Protein AF-A0A8J3MTM8-F1 (afdb_monomer_lite)

Foldseek 3Di:
DAPFDCPWPVLVVLQVLVVVCVVPVVSCVQHDVVLQWGFDPDPDPGGQKIFGSDRHQELLGVCLAVPVHAQSLLCCVPVPCCVPPVVPNQQKKKKWFFQAAPVRHGQDRGRTYMIGIAGFFVQQSVQCQVCVVVAAAPPDWDWDFGQGPVGTFIWTKHWDQAQCCSNVDRVSNSCCVVDVVPPDRSNQKMWMWGAHPNHTTMITIWGQNGVSRVSRHDRHNCVRHDHD

Secondary structure (DSSP, 8-state):
-----TT-HHHHHHHHHHHHHHH-GGGGTTEETTTTEEEE-SSSSS--EEEESS---STTSGGGTSSSS--HHHHIIIIIIHHHHGGGGGGEEEEE--SB-TTS-B--S-SS-EEEEEEEPHHHHHHHHHTTTTPPBTT--EEEEEEETTEEEEEEEEEESSTTHHHH--HHHHHIIIIITTTS-GGG-EEEEEE-TTSSEEEEEE-SS-TTTTT---S-GGGGEE--

InterPro domains:
  IPR003763 CDP-diacylglycerol pyrophosphatase [PF02611] (8-215)
  IPR036265 HIT-like superfamily [G3DSA:3.30.428.30] (3-228)
  IPR036265 HIT-like superfamily [SSF54197] (8-212)

Sequence (228 aa):
MACCVTTDPLWKNIEKRVHDCESDPNHCKWIDPKQGYALSPYDAVTPDLLVATTCVSGIECPAAWDGTTPNYWNFAWTKLALPFLSKEKEKIGMAINAKQSGSGARTRDFDQLHIHVQCIDSTIKGALESKESSIDKWPNHKVMELNSHIGAKYYRVFKFENDSDLAITNLFKCVYYMIGQHQTNMDYQTLIVIKRNKGGFYVLNSDTVSQELNKNGISDGERLLVKC

pLDDT: mean 92.26, std 8.58, range [49.22, 98.62]

Structure (mmCIF, N/CA/C/O backbone):
data_AF-A0A8J3MTM8-F1
#
_entry.id   AF-A0A8J3MTM8-F1
#
loop_
_atom_site.group_PDB
_atom_site.id
_atom_site.type_symbol
_atom_site.label_atom_id
_atom_site.label_alt_id
_atom_site.label_comp_id
_atom_site.label_asym_id
_atom_site.label_entity_id
_atom_site.label_seq_id
_atom_site.pdbx_PDB_ins_code
_atom_site.Cartn_x
_atom_site.Cartn_y
_atom_site.Cartn_z
_atom_site.occupancy
_atom_site.B_iso_or_equiv
_atom_site.auth_seq_id
_atom_site.auth_comp_id
_atom_site.auth_asym_id
_atom_site.auth_atom_id
_atom_site.pdbx_PDB_model_num
ATOM 1 N N . MET A 1 1 ? -2.972 7.693 -21.032 1.00 49.22 1 MET A N 1
ATOM 2 C CA . MET A 1 1 ? -1.953 8.769 -21.018 1.00 49.22 1 MET A CA 1
ATOM 3 C C . MET A 1 1 ? -0.993 8.418 -19.887 1.00 49.22 1 MET A C 1
ATOM 5 O O . MET A 1 1 ? -1.470 8.257 -18.773 1.00 49.22 1 MET A O 1
ATOM 9 N N . ALA A 1 2 ? 0.282 8.133 -20.168 1.00 59.12 2 ALA A N 1
ATOM 10 C CA . ALA A 1 2 ? 1.208 7.613 -19.157 1.00 59.12 2 ALA A CA 1
ATOM 11 C C . ALA A 1 2 ? 1.709 8.752 -18.254 1.00 59.12 2 ALA A C 1
ATOM 13 O O . ALA A 1 2 ? 2.327 9.689 -18.753 1.00 59.12 2 ALA A O 1
ATOM 14 N N . CYS A 1 3 ? 1.477 8.674 -16.939 1.00 87.88 3 CYS A N 1
ATOM 15 C CA . CYS A 1 3 ? 2.036 9.609 -15.948 1.00 87.88 3 CYS A CA 1
ATOM 16 C C . CYS A 1 3 ? 3.506 9.287 -15.641 1.00 87.88 3 CYS A C 1
ATOM 18 O O . CYS A 1 3 ? 3.927 9.272 -14.496 1.00 87.88 3 CYS A O 1
ATOM 20 N N . CYS A 1 4 ? 4.273 8.941 -16.666 1.00 89.38 4 CYS A N 1
ATOM 21 C CA . CYS A 1 4 ? 5.642 8.487 -16.523 1.00 89.38 4 CYS A CA 1
ATOM 22 C C . CYS A 1 4 ? 6.578 9.652 -16.173 1.00 89.38 4 CYS A C 1
ATOM 24 O O . CYS A 1 4 ? 6.537 10.693 -16.831 1.00 89.38 4 CYS A O 1
ATOM 26 N N . VAL A 1 5 ? 7.460 9.457 -15.190 1.00 94.25 5 VAL A N 1
ATOM 27 C CA . VAL A 1 5 ? 8.571 10.370 -14.885 1.00 94.25 5 VAL A CA 1
ATOM 28 C C . VAL A 1 5 ? 9.874 9.664 -15.253 1.00 94.25 5 VAL A C 1
ATOM 30 O O . VAL A 1 5 ? 10.517 9.031 -14.426 1.00 94.25 5 VAL A O 1
ATOM 33 N N . THR A 1 6 ? 10.284 9.760 -16.519 1.00 93.00 6 THR A N 1
ATOM 34 C CA . THR A 1 6 ? 11.446 9.018 -17.059 1.00 93.00 6 THR A CA 1
ATOM 35 C C . THR A 1 6 ? 12.778 9.377 -16.394 1.00 93.00 6 THR A C 1
ATOM 37 O O . THR A 1 6 ? 13.758 8.638 -16.491 1.00 93.00 6 THR A O 1
ATOM 40 N N . THR A 1 7 ? 12.846 10.522 -15.714 1.00 95.75 7 THR A N 1
ATOM 41 C CA . THR A 1 7 ? 14.027 10.955 -14.966 1.00 95.75 7 THR A CA 1
ATOM 42 C C . THR A 1 7 ? 14.109 10.373 -13.559 1.00 95.75 7 THR A C 1
ATOM 44 O O . THR A 1 7 ? 15.172 10.507 -12.951 1.00 95.75 7 THR A O 1
ATOM 47 N N . ASP A 1 8 ? 13.037 9.753 -13.054 1.00 96.19 8 ASP A N 1
ATOM 48 C CA . ASP A 1 8 ? 12.971 9.204 -11.703 1.00 96.19 8 ASP A CA 1
ATOM 49 C C . ASP A 1 8 ? 14.043 8.113 -11.493 1.00 96.19 8 ASP A C 1
ATOM 51 O O . ASP A 1 8 ? 14.206 7.224 -12.339 1.00 96.19 8 ASP A O 1
ATOM 55 N N . PRO A 1 9 ? 14.827 8.181 -10.403 1.00 95.69 9 PRO A N 1
ATOM 56 C CA . PRO A 1 9 ? 15.925 7.247 -10.184 1.00 95.69 9 PRO A CA 1
ATOM 57 C C . PRO A 1 9 ? 15.451 5.813 -9.915 1.00 95.69 9 PRO A C 1
ATOM 59 O O . PRO A 1 9 ? 16.127 4.876 -10.349 1.00 95.69 9 PRO A O 1
ATOM 62 N N . LEU A 1 10 ? 14.302 5.621 -9.254 1.00 95.44 10 LEU A N 1
ATOM 63 C CA . LEU A 1 10 ? 13.739 4.289 -9.041 1.00 95.44 10 LEU A CA 1
ATOM 64 C C . LEU A 1 10 ? 13.245 3.714 -10.371 1.00 95.44 10 LEU A C 1
ATOM 66 O O . LEU A 1 10 ? 13.565 2.568 -10.681 1.00 95.44 10 LEU A O 1
ATOM 70 N N . TRP A 1 11 ? 12.570 4.512 -11.206 1.00 96.44 11 TRP A N 1
ATOM 71 C CA . TRP A 1 11 ? 12.203 4.092 -12.563 1.00 96.44 11 TRP A CA 1
ATOM 72 C C . TRP A 1 11 ? 13.424 3.666 -13.383 1.00 96.44 11 TRP A C 1
ATOM 74 O O . TRP A 1 11 ? 13.447 2.548 -13.888 1.00 96.44 11 TRP A O 1
ATOM 84 N N . LYS A 1 12 ? 14.472 4.496 -13.464 1.00 96.81 12 LYS A N 1
ATOM 85 C CA . LYS A 1 12 ? 15.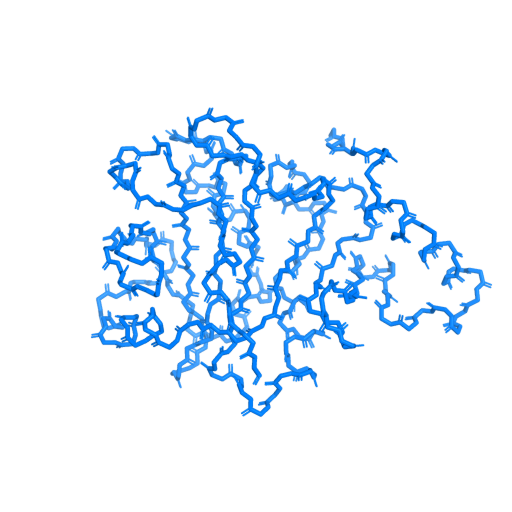699 4.161 -14.214 1.00 96.81 12 LYS A CA 1
ATOM 86 C C . LYS A 1 12 ? 16.348 2.865 -13.736 1.00 96.81 12 LYS A C 1
ATOM 88 O O . LYS A 1 12 ? 16.865 2.092 -14.542 1.00 96.81 12 LYS A O 1
ATOM 93 N N . ASN A 1 13 ? 16.336 2.617 -12.425 1.00 95.50 13 ASN A N 1
ATOM 94 C CA . ASN A 1 13 ? 16.827 1.361 -11.872 1.00 95.50 13 ASN A CA 1
ATOM 95 C C . ASN A 1 13 ? 15.981 0.169 -12.343 1.00 95.50 13 ASN A C 1
ATOM 97 O O . ASN A 1 13 ? 16.540 -0.835 -12.785 1.00 95.50 13 ASN A O 1
ATOM 101 N N . ILE A 1 14 ? 14.653 0.282 -12.268 1.00 95.88 14 ILE A N 1
ATOM 102 C CA . ILE A 1 14 ? 13.744 -0.785 -12.687 1.00 95.88 14 ILE A CA 1
ATOM 103 C C . ILE A 1 14 ? 13.820 -1.029 -14.194 1.00 95.88 14 ILE A C 1
ATOM 105 O O . ILE A 1 14 ? 13.932 -2.181 -14.597 1.00 95.88 14 ILE A O 1
ATOM 109 N N . GLU A 1 15 ? 13.843 0.017 -15.017 1.00 96.38 15 GLU A N 1
ATOM 110 C CA . GLU A 1 15 ? 13.992 -0.079 -16.473 1.00 96.38 15 GLU A CA 1
ATOM 111 C C . GLU A 1 15 ? 15.263 -0.850 -16.850 1.00 96.38 15 GLU A C 1
ATOM 113 O O . GLU A 1 15 ? 15.211 -1.809 -17.622 1.00 96.38 15 GLU A O 1
ATOM 118 N N . LYS A 1 16 ? 16.397 -0.514 -16.220 1.00 96.56 16 LYS A N 1
ATOM 119 C CA . LYS A 1 16 ? 17.647 -1.257 -16.403 1.00 96.56 16 LYS A CA 1
ATOM 120 C C . LYS A 1 16 ? 17.506 -2.726 -15.990 1.00 96.56 16 LYS A C 1
ATOM 122 O O . LYS A 1 16 ? 17.954 -3.605 -16.715 1.00 96.56 16 LYS A O 1
ATOM 127 N N . ARG A 1 17 ? 16.877 -3.015 -14.847 1.00 95.94 17 ARG A N 1
ATOM 128 C CA . ARG A 1 17 ? 16.677 -4.397 -14.372 1.00 95.94 17 ARG A CA 1
ATOM 129 C C . ARG A 1 17 ? 15.762 -5.211 -15.286 1.00 95.94 17 ARG A C 1
ATOM 131 O O . ARG A 1 17 ? 15.996 -6.407 -15.438 1.00 95.94 17 ARG A O 1
ATOM 138 N N . VAL A 1 18 ? 14.743 -4.588 -15.882 1.00 96.44 18 VAL A N 1
ATOM 139 C CA . VAL A 1 18 ? 13.901 -5.224 -16.905 1.00 96.44 18 VAL A CA 1
ATOM 140 C C . VAL A 1 18 ? 14.768 -5.611 -18.099 1.00 96.44 18 VAL A C 1
ATOM 142 O O . VAL A 1 18 ? 14.790 -6.783 -18.460 1.00 96.44 18 VAL A O 1
ATOM 145 N N . HIS A 1 19 ? 15.546 -4.667 -18.634 1.00 97.19 19 HIS A N 1
ATOM 146 C CA . HIS A 1 19 ? 16.443 -4.920 -19.763 1.00 97.19 19 HIS A CA 1
ATOM 147 C C . HIS A 1 19 ? 17.472 -6.029 -19.474 1.00 97.19 19 HIS A C 1
ATOM 149 O O . HIS A 1 19 ? 17.670 -6.925 -20.297 1.00 97.19 19 HIS A O 1
ATOM 155 N N . ASP A 1 20 ? 18.090 -6.008 -18.288 1.00 96.50 20 ASP A N 1
ATOM 156 C CA . ASP A 1 20 ? 19.070 -7.015 -17.866 1.00 96.50 20 ASP A CA 1
ATOM 157 C C . ASP A 1 20 ? 18.420 -8.416 -17.758 1.00 96.50 20 ASP A C 1
ATOM 159 O O . ASP A 1 20 ? 19.009 -9.402 -18.203 1.00 96.50 20 ASP A O 1
ATOM 163 N N . CYS A 1 21 ? 17.195 -8.513 -17.218 1.00 95.88 21 CYS A N 1
ATOM 164 C CA . CYS A 1 21 ? 16.417 -9.759 -17.104 1.00 95.88 21 CYS A CA 1
ATOM 165 C C . CYS A 1 21 ? 15.954 -10.304 -18.465 1.00 95.88 21 CYS A C 1
ATOM 167 O O . CYS A 1 21 ? 16.004 -11.511 -18.700 1.00 95.88 21 CYS A O 1
ATOM 169 N N . GLU A 1 22 ? 15.524 -9.432 -19.379 1.00 95.25 22 GLU A N 1
ATOM 170 C CA . GLU A 1 22 ? 15.157 -9.824 -20.746 1.00 95.25 22 GLU A CA 1
ATOM 171 C C . GLU A 1 22 ? 16.364 -10.331 -21.544 1.00 95.25 22 GLU A C 1
ATOM 173 O O . GLU A 1 22 ? 16.220 -11.229 -22.375 1.00 95.25 22 GLU A O 1
ATOM 178 N N . SER A 1 23 ? 17.549 -9.781 -21.265 1.00 96.38 23 SER A N 1
ATOM 179 C CA . SER A 1 23 ? 18.803 -10.167 -21.916 1.00 96.38 23 SER A CA 1
ATOM 180 C C . SER A 1 23 ? 19.389 -11.466 -21.352 1.00 96.38 23 SER A C 1
ATOM 182 O O . SER A 1 23 ? 19.933 -12.271 -22.105 1.00 96.38 23 SER A O 1
ATOM 184 N N . ASP A 1 24 ? 19.279 -11.686 -20.039 1.00 94.44 24 ASP A N 1
ATOM 185 C CA . ASP A 1 24 ? 19.722 -12.910 -19.369 1.00 94.44 24 ASP A CA 1
ATOM 186 C C . ASP A 1 24 ? 18.789 -13.253 -18.186 1.00 94.44 24 ASP A C 1
ATOM 188 O O . ASP A 1 24 ? 18.748 -12.508 -17.198 1.00 94.44 24 ASP A O 1
ATOM 192 N N . PRO A 1 25 ? 18.096 -14.413 -18.224 1.00 92.44 25 PRO A N 1
ATOM 193 C CA . PRO A 1 25 ? 17.209 -14.869 -17.155 1.00 92.44 25 PRO A CA 1
ATOM 194 C C . PRO A 1 25 ? 17.834 -14.914 -15.754 1.00 92.44 25 PRO A C 1
ATOM 196 O O . PRO A 1 25 ? 17.108 -14.847 -14.759 1.00 92.44 25 PRO A O 1
ATOM 199 N N . ASN A 1 26 ? 19.164 -14.998 -15.640 1.00 91.62 26 ASN A N 1
ATOM 200 C CA . ASN A 1 26 ? 19.853 -14.951 -14.349 1.00 91.62 26 ASN A CA 1
ATOM 201 C C . ASN A 1 26 ? 19.674 -13.602 -13.625 1.00 91.62 26 ASN A C 1
ATOM 203 O O . ASN A 1 26 ? 19.742 -13.553 -12.394 1.00 91.62 26 ASN A O 1
ATOM 207 N N . HIS A 1 27 ? 19.383 -12.519 -14.355 1.00 91.31 27 HIS A N 1
ATOM 208 C CA . HIS A 1 27 ? 19.084 -11.201 -13.783 1.00 91.31 27 HIS A CA 1
ATOM 209 C C . HIS A 1 27 ? 17.614 -11.024 -13.385 1.00 91.31 27 HIS A C 1
ATOM 211 O O . HIS A 1 27 ? 17.265 -10.017 -12.770 1.00 91.31 27 HIS A O 1
ATOM 217 N N . CYS A 1 28 ? 16.746 -12.008 -13.640 1.00 93.06 28 CYS A N 1
ATOM 218 C CA . CYS A 1 28 ? 15.337 -11.954 -13.238 1.00 93.06 28 CYS A CA 1
ATOM 219 C C . CYS A 1 28 ? 15.114 -12.225 -11.739 1.00 93.06 28 CYS A C 1
ATOM 221 O O . CYS A 1 28 ? 13.983 -12.385 -11.270 1.00 93.06 28 CYS A O 1
ATOM 223 N N . LYS A 1 29 ? 16.185 -12.280 -10.937 1.00 87.88 29 LYS A N 1
ATOM 224 C CA . LYS A 1 29 ? 16.066 -12.410 -9.486 1.00 87.88 29 LYS A CA 1
ATOM 225 C C . LYS A 1 29 ? 15.315 -11.195 -8.933 1.00 87.88 29 LYS A C 1
ATOM 227 O O . LYS A 1 29 ? 15.788 -10.064 -9.014 1.00 87.88 29 LYS A O 1
ATOM 232 N N . TRP A 1 30 ? 14.143 -11.462 -8.353 1.00 91.50 30 TRP A N 1
ATOM 233 C CA . TRP A 1 30 ? 13.230 -10.460 -7.789 1.00 91.50 30 TRP A CA 1
ATOM 234 C C . TRP A 1 30 ? 12.608 -9.500 -8.806 1.00 91.50 30 TRP A C 1
ATOM 236 O O . TRP A 1 30 ? 12.189 -8.410 -8.435 1.00 91.50 30 TRP A O 1
ATOM 246 N N . ILE A 1 31 ? 12.521 -9.878 -10.075 1.00 95.06 31 ILE A N 1
ATOM 247 C CA . ILE A 1 31 ? 11.790 -9.100 -11.070 1.00 95.06 31 ILE A CA 1
ATOM 248 C C . ILE A 1 31 ? 11.089 -10.042 -12.039 1.00 95.06 31 ILE A C 1
ATOM 250 O O . ILE A 1 31 ? 11.666 -11.022 -12.496 1.00 95.06 31 ILE A O 1
ATOM 254 N N . ASP A 1 32 ? 9.827 -9.757 -12.329 1.00 96.50 32 ASP A N 1
ATOM 255 C CA . ASP A 1 32 ? 9.044 -10.473 -13.327 1.00 96.50 32 ASP A CA 1
ATOM 256 C C . ASP A 1 32 ? 8.370 -9.437 -14.235 1.00 96.50 32 ASP A C 1
ATOM 258 O O . ASP A 1 32 ? 7.256 -8.984 -13.946 1.00 96.50 32 ASP A O 1
ATOM 262 N N . PRO A 1 33 ? 9.039 -9.031 -15.332 1.00 94.06 33 PRO A N 1
ATOM 263 C CA . PRO A 1 33 ? 8.493 -8.042 -16.255 1.00 94.06 33 PRO A CA 1
ATOM 264 C C . PRO A 1 33 ? 7.186 -8.501 -16.911 1.00 94.06 33 PRO A C 1
ATOM 266 O O . PRO A 1 33 ? 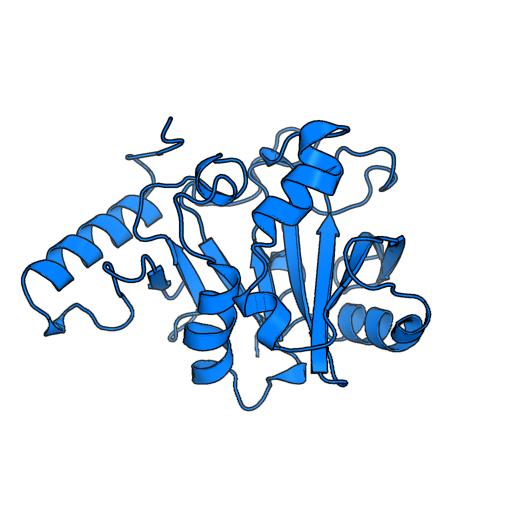6.343 -7.669 -17.232 1.00 94.06 33 PRO A O 1
ATOM 269 N N . LYS A 1 34 ? 6.981 -9.820 -17.065 1.00 94.12 34 LYS A N 1
ATOM 270 C CA . LYS A 1 34 ? 5.758 -10.385 -17.655 1.00 94.12 34 LYS A CA 1
ATOM 271 C C . LYS A 1 34 ? 4.566 -10.246 -16.715 1.00 94.12 34 LYS A C 1
ATOM 273 O O . LYS A 1 34 ? 3.458 -9.994 -17.176 1.00 94.12 34 LYS A O 1
ATOM 278 N N . GLN A 1 35 ? 4.787 -10.409 -15.411 1.00 95.19 35 GLN A N 1
ATOM 279 C CA . GLN A 1 35 ? 3.766 -10.154 -14.388 1.00 95.19 35 GLN A CA 1
ATOM 280 C C . GLN A 1 35 ? 3.705 -8.688 -13.941 1.00 95.19 35 GLN A C 1
ATOM 282 O O . GLN A 1 35 ? 2.762 -8.308 -13.251 1.00 95.19 35 GLN A O 1
ATOM 287 N N . GLY A 1 36 ? 4.663 -7.858 -14.352 1.00 95.50 36 GLY A N 1
ATOM 288 C CA . GLY A 1 36 ? 4.624 -6.410 -14.187 1.00 95.50 36 GLY A CA 1
ATOM 289 C C . GLY A 1 36 ? 5.217 -5.878 -12.877 1.00 95.50 36 GLY A C 1
ATOM 290 O O . GLY A 1 36 ? 4.958 -4.725 -12.536 1.00 95.50 36 GLY A O 1
ATOM 291 N N . TYR A 1 37 ? 5.975 -6.678 -12.116 1.00 96.94 37 TYR A N 1
ATOM 292 C CA . TYR A 1 37 ? 6.481 -6.274 -10.796 1.00 96.94 37 TYR A CA 1
ATOM 293 C C . TYR A 1 37 ? 7.977 -6.550 -10.596 1.00 96.94 37 TYR A C 1
ATOM 295 O O . TYR A 1 37 ? 8.556 -7.479 -11.157 1.00 96.94 37 TYR A O 1
ATOM 303 N N . ALA A 1 38 ? 8.588 -5.755 -9.724 1.00 97.00 38 ALA A N 1
ATOM 304 C CA . ALA A 1 38 ? 9.915 -5.955 -9.169 1.00 97.00 38 ALA A CA 1
ATOM 305 C C . ALA A 1 38 ? 9.847 -5.890 -7.640 1.00 97.00 38 ALA A C 1
ATOM 307 O O . ALA A 1 38 ? 9.014 -5.182 -7.079 1.00 97.00 38 ALA A O 1
ATOM 308 N N . LEU A 1 39 ? 10.728 -6.619 -6.963 1.00 96.12 39 LEU A N 1
ATOM 309 C CA . LEU A 1 39 ? 11.002 -6.452 -5.541 1.00 96.12 39 LEU A CA 1
ATOM 310 C C . LEU A 1 39 ? 12.351 -5.754 -5.412 1.00 96.12 39 LEU A C 1
ATOM 312 O O . LEU A 1 39 ? 13.323 -6.138 -6.076 1.00 96.12 39 LEU A O 1
ATOM 316 N N . SER A 1 40 ? 12.403 -4.729 -4.575 1.00 90.75 40 SER A N 1
ATOM 317 C CA . SER A 1 40 ? 13.602 -3.929 -4.349 1.00 90.75 40 SER A CA 1
ATOM 318 C C . SER A 1 40 ? 13.836 -3.760 -2.854 1.00 90.75 40 SER A C 1
ATOM 320 O O . SER A 1 40 ? 12.868 -3.583 -2.117 1.00 90.75 40 SER A O 1
ATOM 322 N N . PRO A 1 41 ? 15.092 -3.814 -2.393 1.00 81.00 41 PRO A N 1
ATOM 323 C CA . PRO A 1 41 ? 15.441 -3.238 -1.106 1.00 81.00 41 PRO A CA 1
ATOM 324 C C . PRO A 1 41 ? 15.404 -1.706 -1.200 1.00 81.00 41 PRO A C 1
ATOM 326 O O . PRO A 1 41 ? 15.864 -1.136 -2.193 1.00 81.00 41 PRO A O 1
ATOM 329 N N . TYR A 1 42 ? 14.873 -1.062 -0.170 1.00 72.88 42 TYR A N 1
ATOM 330 C CA . TYR A 1 42 ? 14.942 0.371 0.080 1.00 72.88 42 TYR A CA 1
ATOM 331 C C . TYR A 1 42 ? 15.973 0.651 1.171 1.00 72.88 42 TYR A C 1
ATOM 333 O O . TYR A 1 42 ? 17.052 1.146 0.860 1.00 72.88 42 TYR A O 1
ATOM 341 N N . ASP A 1 43 ? 15.695 0.197 2.399 1.00 63.38 43 ASP A N 1
ATOM 342 C CA . ASP A 1 43 ? 16.561 0.384 3.577 1.00 63.38 43 ASP A CA 1
ATOM 343 C C . ASP A 1 43 ? 17.036 -0.946 4.196 1.00 63.38 43 ASP A C 1
ATOM 345 O O . ASP A 1 43 ? 17.776 -0.976 5.186 1.00 63.38 43 ASP A O 1
ATOM 349 N N . ALA A 1 44 ? 16.608 -2.076 3.630 1.00 62.53 44 ALA A N 1
ATOM 350 C CA . ALA A 1 44 ? 16.889 -3.415 4.135 1.00 62.53 44 ALA A CA 1
ATOM 351 C C . ALA A 1 44 ? 17.856 -4.212 3.239 1.00 62.53 44 ALA A C 1
ATOM 353 O O . ALA A 1 44 ? 18.063 -3.927 2.064 1.00 62.53 44 ALA A O 1
ATOM 354 N N . VAL A 1 45 ? 18.455 -5.270 3.806 1.00 66.31 45 VAL A N 1
ATOM 355 C CA . VAL A 1 45 ? 19.269 -6.241 3.040 1.00 66.31 45 VAL A CA 1
ATOM 356 C C . VAL A 1 45 ? 18.383 -7.095 2.123 1.00 66.31 45 VAL A C 1
ATOM 358 O O . VAL A 1 45 ? 18.813 -7.552 1.064 1.00 66.31 45 VAL A O 1
ATOM 361 N N . THR A 1 46 ? 17.139 -7.327 2.541 1.00 71.00 46 THR A N 1
ATOM 362 C CA . THR A 1 46 ? 16.101 -8.020 1.773 1.00 71.00 46 THR A CA 1
ATOM 363 C C . THR A 1 46 ? 15.123 -7.015 1.176 1.00 71.00 46 THR A C 1
ATOM 365 O O . THR A 1 46 ? 14.989 -5.926 1.725 1.00 71.00 46 THR A O 1
ATOM 368 N N . PRO A 1 47 ? 14.404 -7.372 0.098 1.00 75.56 47 PRO A N 1
ATOM 369 C CA . PRO A 1 47 ? 13.366 -6.504 -0.431 1.00 75.56 47 PRO A CA 1
ATOM 370 C C . PRO A 1 47 ? 12.312 -6.147 0.625 1.00 75.56 47 PRO A C 1
ATOM 372 O O . PRO A 1 47 ? 11.856 -7.017 1.365 1.00 75.56 47 PRO A O 1
ATOM 375 N N . ASP A 1 48 ? 11.926 -4.879 0.642 1.00 89.38 48 ASP A N 1
ATOM 376 C CA . ASP A 1 48 ? 10.868 -4.257 1.454 1.00 89.38 48 ASP A CA 1
ATOM 377 C C . ASP A 1 48 ? 9.974 -3.335 0.595 1.00 89.38 48 ASP A C 1
ATOM 379 O O . ASP A 1 48 ? 8.981 -2.796 1.080 1.00 89.38 48 ASP A O 1
ATOM 383 N N . LEU A 1 49 ? 10.263 -3.221 -0.709 1.00 95.31 49 LEU A N 1
ATOM 384 C CA . LEU A 1 49 ? 9.412 -2.580 -1.706 1.00 95.31 49 LEU A CA 1
ATOM 385 C C . LEU A 1 49 ? 8.950 -3.566 -2.774 1.00 95.31 49 LEU A C 1
ATOM 387 O O . LEU A 1 49 ? 9.748 -4.309 -3.353 1.00 95.31 49 LEU A O 1
ATOM 391 N N . LEU A 1 50 ? 7.670 -3.480 -3.125 1.00 97.62 50 LEU A N 1
ATOM 392 C CA . LEU A 1 50 ? 7.171 -3.901 -4.429 1.00 97.62 50 LEU A CA 1
ATOM 393 C C . LEU A 1 50 ? 7.114 -2.680 -5.348 1.00 97.62 50 LEU A C 1
ATOM 395 O O . LEU A 1 50 ? 6.530 -1.673 -4.972 1.00 97.62 50 LEU A O 1
ATOM 399 N N . VAL A 1 51 ? 7.657 -2.779 -6.558 1.00 97.81 51 VAL A N 1
ATOM 400 C CA . VAL A 1 51 ? 7.724 -1.687 -7.536 1.00 97.81 51 VAL A CA 1
ATOM 401 C C . VAL A 1 51 ? 7.134 -2.145 -8.870 1.00 97.81 51 VAL A C 1
ATOM 403 O O . VAL A 1 51 ? 7.367 -3.276 -9.296 1.00 97.81 51 VAL A O 1
ATOM 406 N N . ALA A 1 52 ? 6.372 -1.287 -9.547 1.00 97.19 52 ALA A N 1
ATOM 407 C CA . ALA A 1 52 ? 5.886 -1.566 -10.901 1.00 97.19 52 ALA A CA 1
ATOM 408 C C . ALA A 1 52 ? 7.048 -1.642 -11.912 1.00 97.19 52 ALA A C 1
ATOM 410 O O . ALA A 1 52 ? 7.975 -0.837 -11.827 1.00 97.19 52 ALA A O 1
ATOM 411 N N . THR A 1 53 ? 6.991 -2.550 -12.896 1.00 96.06 53 THR A N 1
ATOM 412 C CA . THR A 1 53 ? 7.977 -2.608 -14.007 1.00 96.06 53 THR A CA 1
ATOM 413 C C . THR A 1 53 ? 7.584 -1.781 -15.225 1.00 96.06 53 THR A C 1
ATOM 415 O O . THR A 1 53 ? 8.363 -1.648 -16.163 1.00 96.06 53 THR A O 1
ATOM 418 N N . THR A 1 54 ? 6.388 -1.199 -15.214 1.00 93.62 54 THR A N 1
ATOM 419 C CA . THR A 1 54 ? 5.947 -0.190 -16.182 1.00 93.62 54 THR A CA 1
ATOM 420 C C . THR A 1 54 ? 6.095 1.205 -15.589 1.00 93.62 54 THR A C 1
ATOM 422 O O . THR A 1 54 ? 5.913 1.377 -14.381 1.00 93.62 54 THR A O 1
ATOM 425 N N . CYS A 1 55 ? 6.342 2.211 -16.427 1.00 93.38 55 CYS A N 1
ATOM 426 C CA . CYS A 1 55 ? 6.488 3.585 -15.960 1.00 93.38 55 CYS A CA 1
ATOM 427 C C . CYS A 1 55 ? 5.136 4.180 -15.529 1.00 93.38 55 CYS A C 1
ATOM 429 O O . CYS A 1 55 ? 4.327 4.625 -16.348 1.00 93.38 55 CYS A O 1
ATOM 431 N N . VAL A 1 56 ? 4.888 4.157 -14.223 1.00 95.25 56 VAL A N 1
ATOM 432 C CA . VAL A 1 56 ? 3.645 4.578 -13.569 1.00 95.25 56 VAL A CA 1
ATOM 433 C C . VAL A 1 56 ? 4.079 5.356 -12.342 1.00 95.25 56 VAL A C 1
ATOM 435 O O . VAL A 1 56 ? 4.681 4.757 -11.466 1.00 95.25 56 VAL A O 1
ATOM 438 N N . SER A 1 57 ? 3.801 6.658 -12.251 1.00 95.56 57 SER A N 1
ATOM 439 C CA . SER A 1 57 ? 4.365 7.478 -11.167 1.00 95.56 57 SER A CA 1
ATOM 440 C C . SER A 1 57 ? 3.880 7.111 -9.765 1.00 95.56 57 SER A C 1
ATOM 442 O O . SER A 1 57 ? 4.608 7.287 -8.793 1.00 95.56 57 SER A O 1
ATOM 444 N N . GLY A 1 58 ? 2.660 6.589 -9.649 1.00 95.56 58 GLY A N 1
ATOM 445 C CA . GLY A 1 58 ? 2.042 6.247 -8.375 1.00 95.56 58 GLY A CA 1
ATOM 446 C C . GLY A 1 58 ? 0.532 6.085 -8.481 1.00 95.56 58 GLY A C 1
ATOM 447 O O . GLY A 1 58 ? -0.007 5.920 -9.576 1.00 95.56 58 GLY A O 1
ATOM 448 N N . ILE A 1 59 ? -0.151 6.135 -7.335 1.00 94.25 59 ILE A N 1
ATOM 449 C CA . ILE A 1 59 ? -1.610 5.973 -7.223 1.00 94.25 59 ILE A CA 1
ATOM 450 C C . ILE A 1 59 ? -2.404 7.050 -7.989 1.00 94.25 59 ILE A C 1
ATOM 452 O O . ILE A 1 59 ? -3.533 6.813 -8.419 1.00 94.25 59 ILE A O 1
ATOM 456 N N . GLU A 1 60 ? -1.807 8.220 -8.208 1.00 93.69 60 GLU A N 1
ATOM 457 C CA . GLU A 1 60 ? -2.390 9.306 -8.993 1.00 93.69 60 GLU A CA 1
ATOM 458 C C . GLU A 1 60 ? -2.417 9.037 -10.500 1.00 93.69 60 GLU A C 1
ATOM 460 O O . GLU A 1 60 ? -3.172 9.681 -11.229 1.00 93.69 60 GLU A O 1
ATOM 465 N N . CYS A 1 61 ? -1.611 8.087 -10.977 1.00 93.88 61 CYS A N 1
ATOM 466 C CA . CYS A 1 61 ? -1.594 7.702 -12.377 1.00 93.88 61 CYS A CA 1
ATOM 467 C C . CYS A 1 61 ? -2.853 6.888 -12.713 1.00 93.88 61 CYS A C 1
ATOM 469 O O . CYS A 1 61 ? -3.073 5.853 -12.080 1.00 93.88 61 CYS A O 1
ATOM 471 N N . PRO A 1 62 ? -3.640 7.257 -13.745 1.00 92.19 62 PRO A N 1
ATOM 472 C CA . PRO A 1 62 ? -4.814 6.485 -14.148 1.00 92.19 62 PRO A CA 1
ATOM 473 C C . PRO A 1 62 ? -4.534 5.009 -14.425 1.00 92.19 62 PRO A C 1
ATOM 475 O O . PRO A 1 62 ? -5.356 4.158 -14.091 1.00 92.19 62 PRO A O 1
ATOM 478 N N . ALA A 1 63 ? -3.334 4.698 -14.926 1.00 92.75 63 ALA A N 1
ATOM 479 C CA . ALA A 1 63 ? -2.904 3.328 -15.184 1.00 92.75 63 ALA A CA 1
ATOM 480 C C . ALA A 1 63 ? -2.985 2.429 -13.935 1.00 92.75 63 ALA A C 1
ATOM 482 O O . ALA A 1 63 ? -3.188 1.224 -14.058 1.00 92.75 63 ALA A O 1
ATOM 483 N N . ALA A 1 64 ? -2.866 2.992 -12.723 1.00 92.62 64 ALA A N 1
ATOM 484 C CA . ALA A 1 64 ? -2.964 2.244 -11.470 1.00 92.62 64 ALA A CA 1
ATOM 485 C C . ALA A 1 64 ? -4.375 1.680 -11.205 1.00 92.62 64 ALA A C 1
ATOM 487 O O . ALA A 1 64 ? -4.520 0.719 -10.447 1.00 92.62 64 ALA A O 1
ATOM 488 N N . TRP A 1 65 ? -5.425 2.252 -11.805 1.00 91.12 65 TRP A N 1
ATOM 489 C CA . TRP A 1 65 ? -6.818 1.903 -11.499 1.00 91.12 65 TRP A CA 1
ATOM 490 C C . TRP A 1 65 ? -7.739 1.726 -12.718 1.00 91.12 65 TRP A C 1
ATOM 492 O O . TRP A 1 65 ? -8.861 1.240 -12.554 1.00 91.12 65 TRP A O 1
ATOM 502 N N . ASP A 1 66 ? -7.289 2.037 -13.936 1.00 88.75 66 ASP A N 1
ATOM 503 C CA . ASP A 1 66 ? -8.059 1.870 -15.182 1.00 88.75 66 ASP A CA 1
ATOM 504 C C . ASP A 1 66 ? -8.095 0.419 -15.714 1.00 88.75 66 ASP A C 1
ATOM 506 O O . ASP A 1 66 ? -8.855 0.109 -16.630 1.00 88.75 66 ASP A O 1
ATOM 510 N N . GLY A 1 67 ? -7.327 -0.486 -15.098 1.00 84.81 67 GLY A N 1
ATOM 511 C CA . GLY A 1 67 ? -7.232 -1.899 -15.476 1.00 84.81 67 GLY A CA 1
ATOM 512 C C . GLY A 1 67 ? -6.110 -2.223 -16.467 1.00 84.81 67 GLY A C 1
ATOM 513 O O . GLY A 1 67 ? -6.008 -3.370 -16.891 1.00 84.81 67 GLY A O 1
ATOM 514 N N . THR A 1 68 ? -5.265 -1.251 -16.822 1.00 85.94 68 THR A N 1
ATOM 515 C CA . THR A 1 68 ? -4.098 -1.464 -17.696 1.00 85.94 68 THR A CA 1
ATOM 516 C C . THR A 1 68 ? -2.874 -2.003 -16.958 1.00 85.94 68 THR A C 1
ATOM 518 O O . THR A 1 68 ? -1.971 -2.540 -17.598 1.00 85.94 68 THR A O 1
ATOM 521 N N . THR A 1 69 ? -2.838 -1.893 -15.626 1.00 87.31 69 THR A N 1
ATOM 522 C CA . THR A 1 69 ? -1.759 -2.436 -14.792 1.00 87.31 69 THR A CA 1
ATOM 523 C C . THR A 1 69 ? -2.225 -3.603 -13.921 1.00 87.31 69 THR A C 1
ATOM 525 O O . THR A 1 69 ? -3.422 -3.736 -13.635 1.00 87.31 69 THR A O 1
ATOM 528 N N . PRO A 1 70 ? -1.293 -4.470 -13.483 1.00 93.12 70 PRO A N 1
ATOM 529 C CA . PRO A 1 70 ? -1.616 -5.557 -12.575 1.00 93.12 70 PRO A CA 1
ATOM 530 C C . PRO A 1 70 ? -2.105 -5.078 -11.205 1.00 93.12 70 PRO A C 1
ATOM 532 O O . PRO A 1 70 ? -1.862 -3.953 -10.771 1.00 93.12 70 PRO A O 1
ATOM 535 N N . ASN A 1 71 ? -2.731 -5.988 -10.461 1.00 94.81 71 ASN A N 1
ATOM 536 C CA . ASN A 1 71 ? -3.076 -5.746 -9.067 1.00 94.81 71 ASN A CA 1
ATOM 537 C C . ASN A 1 71 ? -1.825 -5.828 -8.173 1.00 94.81 71 ASN A C 1
ATOM 539 O O . ASN A 1 71 ? -1.492 -6.884 -7.629 1.00 94.81 71 ASN A O 1
ATOM 543 N N . TYR A 1 72 ? -1.134 -4.699 -8.018 1.00 96.75 72 TYR A N 1
ATOM 544 C CA . TYR A 1 72 ? 0.106 -4.611 -7.246 1.00 96.75 72 TYR A CA 1
ATOM 545 C C . TYR A 1 72 ? -0.055 -5.023 -5.776 1.00 96.75 72 TYR A C 1
ATOM 547 O O . TYR A 1 72 ? 0.861 -5.618 -5.217 1.00 96.75 72 TYR A O 1
ATOM 555 N N . TRP A 1 73 ? -1.224 -4.818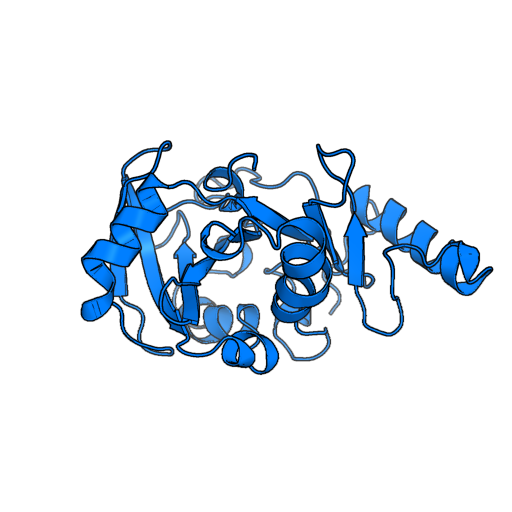 -5.160 1.00 97.25 73 TRP A N 1
ATOM 556 C CA . TRP A 1 73 ? -1.476 -5.252 -3.779 1.00 97.25 73 TRP A CA 1
ATOM 557 C C . TRP A 1 73 ? -1.402 -6.771 -3.614 1.00 97.25 73 TRP A C 1
ATOM 559 O O . TRP A 1 73 ? -0.843 -7.265 -2.634 1.00 97.25 73 TRP A O 1
ATOM 569 N N . ASN A 1 74 ? -1.900 -7.520 -4.601 1.00 96.19 74 ASN A N 1
ATOM 570 C CA . ASN A 1 74 ? -1.791 -8.975 -4.604 1.00 96.19 74 ASN A CA 1
ATOM 571 C C . ASN A 1 74 ? -0.329 -9.432 -4.695 1.00 96.19 74 ASN A C 1
ATOM 573 O O . ASN A 1 74 ? 0.075 -10.368 -4.005 1.00 96.19 74 ASN A O 1
ATOM 577 N N . PHE A 1 75 ? 0.483 -8.776 -5.526 1.00 96.56 75 PHE A N 1
ATOM 578 C CA . PHE A 1 75 ? 1.903 -9.111 -5.620 1.00 96.56 75 PHE A CA 1
ATOM 579 C C . PHE A 1 75 ? 2.680 -8.695 -4.372 1.00 96.56 75 PHE A C 1
ATOM 581 O O . PHE A 1 75 ? 3.505 -9.477 -3.904 1.00 96.56 75 PHE A O 1
ATOM 588 N N . ALA A 1 76 ? 2.379 -7.534 -3.781 1.00 96.88 76 ALA A N 1
ATOM 589 C CA . ALA A 1 76 ? 2.989 -7.109 -2.522 1.00 96.88 76 ALA A CA 1
ATOM 590 C C . ALA A 1 76 ? 2.729 -8.151 -1.427 1.00 96.88 76 ALA A C 1
ATOM 592 O O . ALA A 1 76 ? 3.649 -8.557 -0.723 1.00 96.88 76 ALA A O 1
ATOM 593 N N . TRP A 1 77 ? 1.511 -8.692 -1.356 1.00 96.56 77 TRP A N 1
ATOM 594 C CA . TRP A 1 77 ? 1.190 -9.753 -0.409 1.00 96.56 77 TRP A CA 1
ATOM 595 C C . TRP A 1 77 ? 1.876 -11.089 -0.743 1.00 96.56 77 TRP A C 1
ATOM 597 O O . TRP A 1 77 ? 2.596 -11.663 0.074 1.00 96.56 77 TRP A O 1
ATOM 607 N N . THR A 1 78 ? 1.671 -11.603 -1.957 1.00 95.38 78 THR A N 1
ATOM 608 C CA . THR A 1 78 ? 2.025 -12.992 -2.304 1.00 95.38 78 THR A CA 1
ATOM 609 C C . THR A 1 78 ? 3.489 -13.198 -2.680 1.00 95.38 78 THR A C 1
ATOM 611 O O . THR A 1 78 ? 4.000 -14.309 -2.536 1.00 95.38 78 THR A O 1
ATOM 614 N N . LYS A 1 79 ? 4.169 -12.160 -3.181 1.00 95.25 79 LYS A N 1
ATOM 615 C CA . LYS A 1 79 ? 5.552 -12.244 -3.683 1.00 95.25 79 LYS A CA 1
ATOM 616 C C . LYS A 1 79 ? 6.569 -11.604 -2.749 1.00 95.25 79 LYS A C 1
ATOM 618 O O . LYS A 1 79 ? 7.736 -11.978 -2.816 1.00 95.25 79 LYS A O 1
ATOM 623 N N . LEU A 1 80 ? 6.132 -10.694 -1.881 1.00 94.00 80 LEU A N 1
ATOM 624 C CA . LEU A 1 80 ? 7.006 -9.991 -0.946 1.00 94.00 80 LEU A CA 1
ATOM 625 C C . LEU A 1 80 ? 6.663 -10.311 0.511 1.00 94.00 80 LEU A C 1
ATOM 627 O O . LEU A 1 80 ? 7.462 -10.913 1.223 1.00 94.00 80 LEU A O 1
ATOM 631 N N . ALA A 1 81 ? 5.450 -10.002 0.948 1.00 93.62 81 ALA A N 1
ATOM 632 C CA . ALA A 1 81 ? 5.083 -10.128 2.348 1.00 93.62 81 ALA A CA 1
ATOM 633 C C . ALA A 1 81 ? 5.148 -11.581 2.856 1.00 93.62 81 ALA A C 1
ATOM 635 O O . ALA A 1 81 ? 5.844 -11.875 3.829 1.00 93.62 81 ALA A O 1
ATOM 636 N N . LEU A 1 82 ? 4.478 -12.517 2.171 1.00 91.69 82 LEU A N 1
ATOM 637 C CA . LEU A 1 82 ? 4.466 -13.926 2.577 1.00 91.69 82 LEU A CA 1
ATOM 638 C C . LEU A 1 82 ? 5.862 -14.575 2.548 1.00 91.69 82 LEU A C 1
ATOM 640 O O . LEU A 1 82 ? 6.219 -15.209 3.542 1.00 91.69 82 LEU A O 1
ATOM 644 N N . PRO A 1 83 ? 6.683 -14.441 1.486 1.00 90.00 83 PRO A N 1
ATOM 645 C CA . PRO A 1 83 ? 7.981 -15.114 1.453 1.00 90.00 83 PRO A CA 1
ATOM 646 C C . PRO A 1 83 ? 8.995 -14.560 2.459 1.00 90.00 83 PRO A C 1
ATOM 648 O O . PRO A 1 83 ? 9.768 -15.337 3.019 1.00 90.00 83 PRO A O 1
ATOM 651 N N . PHE A 1 84 ? 8.991 -13.246 2.710 1.00 85.00 84 PHE A N 1
ATOM 652 C CA . PHE A 1 84 ? 10.037 -12.596 3.506 1.00 85.00 84 PHE A CA 1
ATOM 653 C C . PHE A 1 84 ? 9.639 -12.353 4.969 1.00 85.00 84 PHE A C 1
ATOM 655 O O . PHE A 1 84 ? 10.518 -12.318 5.826 1.00 85.00 84 PHE A O 1
ATOM 662 N N . LEU A 1 85 ? 8.339 -12.270 5.287 1.00 83.94 85 LEU A N 1
ATOM 663 C CA . LEU A 1 85 ? 7.834 -11.938 6.629 1.00 83.94 85 LEU A CA 1
ATOM 664 C C . LEU A 1 85 ? 6.861 -12.990 7.202 1.00 83.94 85 LEU A C 1
ATOM 666 O O . LEU A 1 85 ? 6.125 -12.712 8.147 1.00 83.94 85 LEU A O 1
ATOM 670 N N . SER A 1 86 ? 6.857 -14.223 6.678 1.00 77.94 86 SER A N 1
ATOM 671 C CA . SER A 1 86 ? 5.906 -15.292 7.067 1.00 77.94 86 SER A CA 1
ATOM 672 C C . SER A 1 86 ? 5.772 -15.546 8.575 1.00 77.94 86 SER A C 1
ATOM 674 O O . SER A 1 86 ? 4.668 -15.830 9.047 1.00 77.94 86 SER A O 1
ATOM 676 N N . LYS A 1 87 ? 6.865 -15.443 9.345 1.00 81.38 87 LYS A N 1
ATOM 677 C CA . LYS A 1 87 ? 6.852 -15.639 10.809 1.00 81.38 87 LYS A CA 1
ATOM 678 C C . LYS A 1 87 ? 6.057 -14.562 11.551 1.00 81.38 87 LYS A C 1
ATOM 680 O O . LYS A 1 87 ? 5.556 -14.821 12.638 1.00 81.38 87 LYS A O 1
ATOM 685 N N . GLU A 1 88 ? 5.917 -13.391 10.940 1.00 83.25 88 GLU A N 1
ATOM 686 C CA . GLU A 1 88 ? 5.274 -12.198 11.488 1.00 83.25 88 GLU A CA 1
ATOM 687 C C . GLU A 1 88 ? 3.998 -11.845 10.713 1.00 83.25 88 GLU A C 1
ATOM 689 O O . GLU A 1 88 ? 3.551 -10.703 10.733 1.00 83.25 88 GLU A O 1
ATOM 694 N N . LYS A 1 89 ? 3.382 -12.819 10.022 1.00 81.75 89 LYS A N 1
ATOM 695 C CA . LYS A 1 89 ? 2.297 -12.57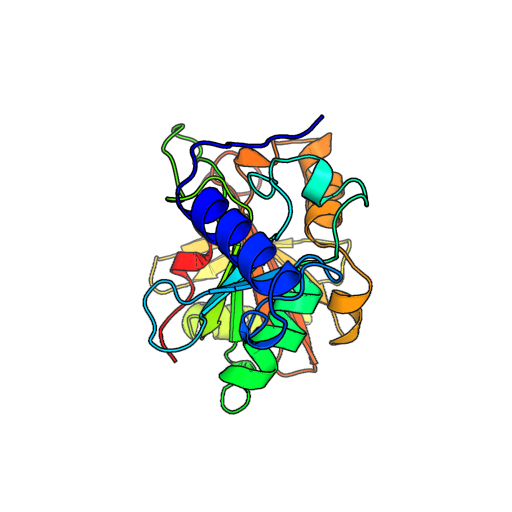1 9.056 1.00 81.75 89 LYS A CA 1
ATOM 696 C C . LYS A 1 89 ? 1.161 -11.683 9.575 1.00 81.75 89 LYS A C 1
ATOM 698 O O . LYS A 1 89 ? 0.676 -10.828 8.844 1.00 81.75 89 LYS A O 1
ATOM 703 N N . GLU A 1 90 ? 0.763 -11.848 10.836 1.00 87.25 90 GLU A N 1
ATOM 704 C CA . GLU A 1 90 ? -0.335 -11.088 11.455 1.00 87.25 90 GLU A CA 1
ATOM 705 C C . GLU A 1 90 ? 0.068 -9.657 11.841 1.00 87.25 90 GLU A C 1
ATOM 707 O O . GLU A 1 90 ? -0.788 -8.828 12.145 1.00 87.25 90 GLU A O 1
ATOM 712 N N . LYS A 1 91 ? 1.371 -9.364 11.819 1.00 92.62 91 LYS A N 1
ATOM 713 C CA . LYS A 1 91 ? 1.945 -8.036 12.022 1.00 92.62 91 LYS A CA 1
ATOM 714 C C . LYS A 1 91 ? 2.293 -7.350 10.706 1.00 92.62 91 LYS A C 1
ATOM 716 O O . LYS A 1 91 ? 2.830 -6.258 10.755 1.00 92.62 91 LYS A O 1
ATOM 721 N N . ILE A 1 92 ? 2.022 -7.937 9.542 1.00 95.44 92 ILE A N 1
ATOM 722 C CA . ILE A 1 92 ? 2.385 -7.310 8.267 1.00 95.44 92 ILE A CA 1
ATOM 723 C C . ILE A 1 92 ? 1.471 -6.114 7.972 1.00 95.44 92 ILE A C 1
ATOM 725 O O . ILE A 1 92 ? 0.240 -6.220 8.015 1.00 95.44 92 ILE A O 1
ATOM 729 N N . GLY A 1 93 ? 2.104 -5.002 7.600 1.00 97.19 93 GLY A N 1
ATOM 730 C CA . GLY A 1 93 ? 1.495 -3.851 6.953 1.00 97.19 93 GLY A CA 1
ATOM 731 C C . GLY A 1 93 ? 2.092 -3.624 5.563 1.00 97.19 93 GLY A C 1
ATOM 732 O O . GLY A 1 93 ? 3.279 -3.848 5.331 1.00 97.19 93 GLY A O 1
ATOM 733 N N . MET A 1 94 ? 1.260 -3.168 4.634 1.00 98.25 94 MET A N 1
ATOM 734 C CA . MET A 1 94 ? 1.677 -2.705 3.315 1.00 98.25 94 MET A CA 1
ATOM 735 C C . MET A 1 94 ? 1.158 -1.289 3.105 1.00 98.25 94 MET A C 1
ATOM 737 O O . MET A 1 94 ? -0.012 -1.040 3.387 1.00 98.25 94 MET A O 1
ATOM 741 N N . ALA A 1 95 ? 1.979 -0.370 2.611 1.00 98.38 95 ALA A N 1
ATOM 742 C CA . ALA A 1 95 ? 1.582 1.025 2.457 1.00 98.38 95 ALA A CA 1
ATOM 743 C C . ALA A 1 95 ? 2.054 1.622 1.134 1.00 98.38 95 ALA A C 1
ATOM 745 O O . ALA A 1 95 ? 3.099 1.254 0.608 1.00 98.38 95 ALA A O 1
ATOM 746 N N . ILE A 1 96 ? 1.292 2.578 0.616 1.00 98.19 96 ILE A N 1
ATOM 747 C CA . ILE A 1 96 ? 1.706 3.449 -0.487 1.00 98.19 96 ILE A CA 1
ATOM 748 C C . ILE A 1 96 ? 1.525 4.896 -0.062 1.00 98.19 96 ILE A C 1
ATOM 750 O O . ILE A 1 96 ? 0.472 5.278 0.458 1.00 98.19 96 ILE A O 1
ATOM 754 N N . ASN A 1 97 ? 2.539 5.709 -0.304 1.00 98.12 97 ASN A N 1
ATOM 755 C CA . ASN A 1 97 ? 2.486 7.127 -0.003 1.00 98.12 97 ASN A CA 1
ATOM 756 C C . ASN A 1 97 ? 1.767 7.899 -1.113 1.00 98.12 97 ASN A C 1
ATOM 758 O O . ASN A 1 97 ? 1.857 7.572 -2.302 1.00 98.12 97 ASN A O 1
ATOM 762 N N . ALA A 1 98 ? 1.082 8.965 -0.712 1.00 96.94 98 ALA A N 1
ATOM 763 C CA . ALA A 1 98 ? 0.562 9.966 -1.625 1.00 96.94 98 ALA A CA 1
ATOM 764 C C . ALA A 1 98 ? 1.716 10.650 -2.378 1.00 96.94 98 ALA A C 1
ATOM 766 O O . ALA A 1 98 ? 2.889 10.550 -1.998 1.00 96.94 98 ALA A O 1
ATOM 767 N N . LYS A 1 99 ? 1.388 11.388 -3.439 1.00 96.19 99 LYS A N 1
ATOM 768 C CA . LYS A 1 99 ? 2.360 12.250 -4.121 1.00 96.19 99 LYS A CA 1
ATOM 769 C C . LYS A 1 99 ? 2.670 13.491 -3.278 1.00 96.19 99 LYS A C 1
ATOM 771 O O . LYS A 1 99 ? 3.821 13.929 -3.218 1.00 96.19 99 LYS A O 1
ATOM 776 N N . GLN A 1 100 ? 1.636 14.058 -2.658 1.00 95.38 100 GLN A N 1
ATOM 777 C CA . GLN A 1 100 ? 1.730 15.293 -1.889 1.00 95.38 100 GLN A CA 1
ATOM 778 C C . GLN A 1 100 ? 0.735 15.346 -0.724 1.00 95.38 100 GLN A C 1
ATOM 780 O O . GLN A 1 100 ? -0.297 14.674 -0.726 1.00 95.38 100 GLN A O 1
ATOM 785 N N . SER A 1 101 ? 1.034 16.189 0.264 1.00 95.12 101 SER A N 1
ATOM 786 C CA . SER A 1 101 ? 0.137 16.518 1.374 1.00 95.12 101 SER A CA 1
ATOM 787 C C . SER A 1 101 ? -0.761 17.719 1.044 1.00 95.12 101 SER A C 1
ATOM 789 O O . SER A 1 101 ? -0.599 18.385 0.022 1.00 95.12 101 SER A O 1
ATOM 791 N N . GLY A 1 102 ? -1.687 18.058 1.943 1.00 91.06 102 GLY A N 1
ATOM 792 C CA . GLY A 1 102 ? -2.588 19.199 1.794 1.00 91.06 102 GLY A CA 1
ATOM 793 C C . GLY A 1 102 ? -1.915 20.571 1.830 1.00 91.06 102 GLY A C 1
ATOM 794 O O . GLY A 1 102 ? -2.534 21.547 1.418 1.00 91.06 102 GLY A O 1
ATOM 795 N N . SER A 1 103 ? -0.651 20.660 2.258 1.00 92.56 103 SER A N 1
ATOM 796 C CA . SER A 1 103 ? 0.160 21.875 2.098 1.00 92.56 103 SER A CA 1
ATOM 797 C C . SER A 1 103 ? 0.871 21.955 0.741 1.00 92.56 103 SER A C 1
ATOM 799 O O . SER A 1 103 ? 1.553 22.940 0.474 1.00 92.56 103 SER A O 1
ATOM 801 N N . GLY A 1 104 ? 0.745 20.926 -0.106 1.00 91.25 104 GLY A N 1
ATOM 802 C CA . GLY A 1 104 ? 1.488 20.788 -1.360 1.00 91.25 104 GLY A CA 1
ATOM 803 C C . GLY A 1 104 ? 2.917 20.267 -1.181 1.00 91.25 104 GLY A C 1
ATOM 804 O O . GLY A 1 104 ? 3.666 20.195 -2.152 1.00 91.25 104 GLY A O 1
ATOM 805 N N . ALA A 1 105 ? 3.320 19.897 0.040 1.00 95.56 105 ALA A N 1
ATOM 806 C CA . ALA A 1 105 ? 4.628 19.298 0.276 1.00 95.56 105 ALA A CA 1
ATOM 807 C C . ALA A 1 105 ? 4.686 17.879 -0.309 1.00 95.56 105 ALA A C 1
ATOM 809 O O . ALA A 1 105 ? 3.739 17.106 -0.162 1.00 95.56 105 ALA A O 1
ATOM 810 N N . ARG A 1 106 ? 5.812 17.533 -0.941 1.00 95.38 106 ARG A N 1
ATOM 811 C CA . ARG A 1 106 ? 6.091 16.179 -1.436 1.00 95.38 106 ARG A CA 1
ATOM 812 C C . ARG A 1 106 ? 6.171 15.194 -0.264 1.00 95.38 106 ARG A C 1
ATOM 814 O O . ARG A 1 106 ? 6.755 15.522 0.764 1.00 95.38 106 ARG A O 1
ATOM 821 N N . THR A 1 107 ? 5.593 14.006 -0.432 1.00 95.81 107 THR A N 1
ATOM 822 C CA . THR A 1 107 ? 5.460 12.992 0.640 1.00 95.81 107 THR A CA 1
ATOM 823 C C . THR A 1 107 ? 6.171 11.673 0.355 1.00 95.81 107 THR A C 1
ATOM 825 O O . THR A 1 107 ? 6.152 10.786 1.197 1.00 95.81 107 THR A O 1
ATOM 828 N N . ARG A 1 108 ? 6.772 11.521 -0.827 1.00 94.75 108 ARG A N 1
ATOM 829 C CA . ARG A 1 108 ? 7.533 10.333 -1.232 1.00 94.75 108 ARG A CA 1
ATOM 830 C C . ARG A 1 108 ? 8.756 10.746 -2.033 1.00 94.75 108 ARG A C 1
ATOM 832 O O . ARG A 1 108 ? 8.701 11.752 -2.739 1.00 94.75 108 ARG A O 1
ATOM 839 N N . ASP A 1 109 ? 9.820 9.959 -1.991 1.00 93.81 109 ASP A N 1
ATOM 840 C CA . ASP A 1 109 ? 11.063 10.317 -2.683 1.00 93.81 109 ASP A CA 1
ATOM 841 C C . ASP A 1 109 ? 11.024 9.980 -4.176 1.00 93.81 109 ASP A C 1
ATOM 843 O O . ASP A 1 109 ? 11.549 10.740 -4.993 1.00 93.81 109 ASP A O 1
ATOM 847 N N . PHE A 1 110 ? 10.285 8.938 -4.563 1.00 95.38 110 PHE A N 1
ATOM 848 C CA . PHE A 1 110 ? 10.210 8.471 -5.950 1.00 95.38 110 PHE A CA 1
ATOM 849 C C . PHE A 1 110 ? 8.840 8.696 -6.596 1.00 95.38 110 PHE A C 1
ATOM 851 O O . PHE A 1 110 ? 7.798 8.470 -5.983 1.00 95.38 110 PHE A O 1
ATOM 858 N N . ASP A 1 111 ? 8.847 9.085 -7.869 1.00 96.31 111 ASP A N 1
ATOM 859 C CA . ASP A 1 111 ? 7.698 9.102 -8.779 1.00 96.31 111 ASP A CA 1
ATOM 860 C C . ASP A 1 111 ? 7.715 7.872 -9.696 1.00 96.31 111 ASP A C 1
ATOM 862 O O . ASP A 1 111 ? 7.651 7.969 -10.922 1.00 96.31 111 ASP A O 1
ATOM 866 N N . GLN A 1 112 ? 7.789 6.705 -9.067 1.00 97.25 112 GLN A N 1
ATOM 867 C CA . GLN A 1 112 ? 7.571 5.392 -9.662 1.00 97.25 112 GLN A CA 1
ATOM 868 C C . GLN A 1 112 ? 6.737 4.584 -8.671 1.00 97.25 112 GLN A C 1
ATOM 870 O O . GLN A 1 112 ? 7.088 4.547 -7.502 1.00 97.25 112 GLN A O 1
ATOM 875 N N . LEU A 1 113 ? 5.654 3.931 -9.090 1.00 97.56 113 LEU A N 1
ATOM 876 C CA . LEU A 1 113 ? 4.708 3.262 -8.198 1.00 97.56 113 LEU A CA 1
ATOM 877 C C . LEU A 1 113 ? 5.417 2.178 -7.390 1.00 97.56 113 LEU A C 1
ATOM 879 O O . LEU A 1 113 ? 5.917 1.200 -7.953 1.00 97.56 113 LEU A O 1
ATOM 883 N N . HIS A 1 114 ? 5.405 2.349 -6.070 1.00 97.94 114 HIS A N 1
ATOM 884 C CA . HIS A 1 114 ? 5.960 1.406 -5.113 1.00 97.94 114 HIS A CA 1
ATOM 885 C C . HIS A 1 114 ? 5.047 1.238 -3.893 1.00 97.94 114 HIS A C 1
ATOM 887 O O . HIS A 1 114 ? 4.333 2.158 -3.499 1.00 97.94 114 HIS A O 1
ATOM 893 N N . ILE A 1 115 ? 5.053 0.035 -3.321 1.00 98.38 115 ILE A N 1
ATOM 894 C CA . ILE A 1 115 ? 4.351 -0.333 -2.091 1.00 98.38 115 ILE A CA 1
ATOM 895 C C . ILE A 1 115 ? 5.403 -0.802 -1.090 1.00 98.38 115 ILE A C 1
ATOM 897 O O . ILE A 1 115 ? 6.139 -1.750 -1.367 1.00 98.38 115 ILE A O 1
ATOM 901 N N . HIS A 1 116 ? 5.436 -0.159 0.070 1.00 97.62 116 HIS A N 1
ATOM 902 C CA . HIS A 1 116 ? 6.259 -0.531 1.214 1.00 97.62 116 HIS A CA 1
ATOM 903 C C . HIS A 1 116 ? 5.647 -1.735 1.918 1.00 97.62 116 HIS A C 1
ATOM 905 O O . HIS A 1 116 ? 4.429 -1.786 2.090 1.00 97.62 116 HIS A O 1
ATOM 911 N N . VAL A 1 117 ? 6.472 -2.691 2.338 1.00 96.44 117 VAL A N 1
ATOM 912 C CA . VAL A 1 117 ? 6.051 -3.910 3.034 1.00 96.44 117 VAL A CA 1
ATOM 913 C C . VAL A 1 117 ? 6.971 -4.154 4.222 1.00 96.44 117 VAL A C 1
ATOM 915 O O . VAL A 1 117 ? 8.151 -4.436 4.053 1.00 96.44 117 VAL A O 1
ATOM 918 N N . GLN A 1 118 ? 6.413 -4.072 5.426 1.00 94.69 118 GLN A N 1
ATOM 919 C CA . GLN A 1 118 ? 7.136 -4.267 6.685 1.00 94.69 118 GLN A CA 1
ATOM 920 C C . GLN A 1 118 ? 6.129 -4.677 7.780 1.00 94.69 118 GLN A C 1
ATOM 922 O O . GLN A 1 118 ? 4.959 -4.954 7.497 1.00 94.69 118 GLN A O 1
ATOM 927 N N . CYS A 1 119 ? 6.542 -4.712 9.045 1.00 95.44 119 CYS A N 1
ATOM 928 C CA . CYS A 1 119 ? 5.617 -4.851 10.158 1.00 95.44 119 CYS A CA 1
ATOM 929 C C . CYS A 1 119 ? 4.828 -3.548 10.350 1.00 95.44 119 CYS A C 1
ATOM 931 O O . CYS A 1 119 ? 5.318 -2.462 10.068 1.00 95.44 119 CYS A O 1
ATOM 933 N N . ILE A 1 120 ? 3.593 -3.644 10.822 1.00 97.56 120 ILE A N 1
ATOM 934 C CA . ILE A 1 120 ? 2.750 -2.512 11.199 1.00 97.56 120 ILE A CA 1
ATOM 935 C C . ILE A 1 120 ? 2.976 -2.168 12.675 1.00 97.56 120 ILE A C 1
ATOM 937 O O . ILE A 1 120 ? 3.194 -3.056 13.503 1.00 97.56 120 ILE A O 1
ATOM 941 N N . ASP A 1 121 ? 2.854 -0.891 13.025 1.00 97.31 121 ASP A N 1
ATOM 942 C CA . ASP A 1 121 ? 2.766 -0.437 14.411 1.00 97.31 121 ASP A CA 1
ATOM 943 C C . ASP A 1 121 ? 1.682 -1.215 15.186 1.00 97.31 121 ASP A C 1
ATOM 945 O O . ASP A 1 121 ? 0.495 -1.231 14.838 1.00 97.31 121 ASP A O 1
ATOM 949 N N . SER A 1 122 ? 2.088 -1.850 16.288 1.00 96.81 122 SER A N 1
ATOM 950 C CA . SER A 1 122 ? 1.191 -2.630 17.141 1.00 96.81 122 SER A CA 1
ATOM 951 C C . SER A 1 122 ? 0.062 -1.797 17.753 1.00 96.81 122 SER A C 1
ATOM 953 O O . SER A 1 122 ? -0.999 -2.340 18.052 1.00 96.81 122 SER A O 1
ATOM 955 N N . THR A 1 123 ? 0.266 -0.489 17.925 1.00 97.50 123 THR A N 1
ATOM 956 C CA . THR A 1 123 ? -0.718 0.436 18.500 1.00 97.50 123 THR A CA 1
ATOM 957 C C . THR A 1 123 ? -1.925 0.581 17.581 1.00 97.50 123 THR A C 1
ATOM 959 O O . THR A 1 123 ? -3.059 0.348 18.010 1.00 97.50 123 THR A O 1
ATOM 962 N N . ILE A 1 124 ? -1.694 0.885 16.298 1.00 98.06 124 ILE A N 1
ATOM 963 C CA . ILE A 1 124 ? -2.787 1.028 15.330 1.00 98.06 124 ILE A CA 1
ATOM 964 C C . ILE A 1 124 ? -3.449 -0.321 15.045 1.00 98.06 124 ILE A C 1
ATOM 966 O O . ILE A 1 124 ? -4.674 -0.410 14.966 1.00 98.06 124 ILE A O 1
ATOM 970 N N . LYS A 1 125 ? -2.659 -1.400 14.994 1.00 97.69 125 LYS A N 1
ATOM 971 C CA . LYS A 1 125 ? -3.170 -2.767 14.865 1.00 97.69 125 LYS A CA 1
ATOM 972 C C . LYS A 1 125 ? -4.093 -3.137 16.028 1.00 97.69 125 LYS A C 1
ATOM 974 O O . LYS A 1 125 ? -5.200 -3.609 15.791 1.00 97.69 125 LYS A O 1
ATOM 979 N N . GLY A 1 126 ? -3.690 -2.876 17.271 1.00 97.38 126 GLY A N 1
ATOM 980 C CA . GLY A 1 126 ? -4.528 -3.099 18.453 1.00 97.38 126 GLY A CA 1
ATOM 981 C C . GLY A 1 126 ? -5.805 -2.251 18.444 1.00 97.38 126 GLY A C 1
ATOM 982 O O . GLY A 1 126 ? -6.886 -2.753 18.764 1.00 97.38 126 GLY A O 1
ATOM 983 N N . ALA A 1 127 ? -5.714 -0.988 18.013 1.00 97.62 127 ALA A N 1
ATOM 984 C CA . ALA A 1 127 ? -6.876 -0.114 17.850 1.00 97.62 127 ALA A CA 1
ATOM 985 C C . ALA A 1 127 ? -7.883 -0.657 16.819 1.00 97.62 127 ALA A C 1
ATOM 987 O O . ALA A 1 127 ? -9.085 -0.600 17.066 1.00 97.62 127 ALA A O 1
ATOM 988 N N . LEU A 1 128 ? -7.413 -1.223 15.704 1.00 98.12 128 LEU A N 1
ATOM 989 C CA . LEU A 1 128 ? -8.269 -1.868 14.704 1.00 98.12 128 LEU A CA 1
ATOM 990 C C . LEU A 1 128 ? -8.907 -3.152 15.244 1.00 98.12 128 LEU A C 1
ATOM 992 O O . LEU A 1 128 ? -10.121 -3.306 15.156 1.00 98.12 128 LEU A O 1
ATOM 996 N N . GLU A 1 129 ? -8.121 -4.026 15.878 1.00 97.31 129 GLU A N 1
ATOM 997 C CA . GLU A 1 129 ? -8.622 -5.287 16.447 1.00 97.31 129 GLU A CA 1
ATOM 998 C C . GLU A 1 129 ? -9.683 -5.056 17.532 1.00 97.31 129 GLU A C 1
ATOM 1000 O O . GLU A 1 129 ? -10.716 -5.725 17.549 1.00 97.31 129 GLU A O 1
ATOM 1005 N N . SER A 1 130 ? -9.488 -4.062 18.404 1.00 96.81 130 SER A N 1
ATOM 1006 C CA . SER A 1 130 ? -10.484 -3.706 19.429 1.00 96.81 130 SER A CA 1
ATOM 1007 C C . SER A 1 130 ? -11.796 -3.160 18.851 1.00 96.81 130 SER A C 1
ATOM 1009 O O . SER A 1 130 ? -12.837 -3.256 19.499 1.00 96.81 130 SER A O 1
ATOM 1011 N N . LYS A 1 131 ? -11.766 -2.616 17.627 1.00 96.75 131 LYS A N 1
ATOM 1012 C CA . LYS A 1 131 ? -12.924 -2.041 16.928 1.00 96.75 131 LYS A CA 1
ATOM 1013 C C . LYS A 1 131 ? -13.423 -2.932 15.776 1.00 96.75 131 LYS A C 1
ATOM 1015 O O . LYS A 1 131 ? -14.301 -2.526 15.027 1.00 96.75 131 LYS A O 1
ATOM 1020 N N . GLU A 1 132 ? -12.927 -4.161 15.646 1.00 95.81 132 GLU A N 1
ATOM 1021 C CA . GLU A 1 132 ? -13.199 -5.086 14.531 1.00 95.81 132 GLU A CA 1
ATOM 1022 C C . GLU A 1 132 ? -14.698 -5.291 14.237 1.00 95.81 132 GLU A C 1
ATOM 1024 O O . GLU A 1 132 ? -15.105 -5.362 13.076 1.00 95.81 132 GLU A O 1
ATOM 1029 N N . SER A 1 133 ? -15.540 -5.353 15.273 1.00 95.88 133 SER A N 1
ATOM 1030 C CA . SER A 1 133 ? -16.993 -5.524 15.122 1.00 95.88 133 SER A CA 1
ATOM 1031 C C . SER A 1 133 ? -17.703 -4.297 14.548 1.00 95.88 133 SER A C 1
ATOM 1033 O O . SER A 1 133 ? -18.798 -4.440 14.010 1.00 95.88 133 SER A O 1
ATOM 1035 N N . SER A 1 134 ? -17.104 -3.109 14.652 1.00 96.44 134 SER A N 1
ATOM 1036 C CA . SER A 1 134 ? -17.659 -1.876 14.098 1.00 96.44 134 SER A CA 1
ATOM 1037 C C . SER A 1 134 ? -17.136 -1.565 12.700 1.00 96.44 134 SER A C 1
ATOM 1039 O O . SER A 1 134 ? -17.730 -0.726 12.032 1.00 96.44 134 SER A O 1
ATOM 1041 N N . ILE A 1 135 ? -16.078 -2.231 12.230 1.00 97.50 135 ILE A N 1
ATOM 1042 C CA . ILE A 1 135 ? -15.537 -2.047 10.879 1.00 97.50 135 ILE A CA 1
ATOM 1043 C C . ILE A 1 135 ? -16.373 -2.860 9.886 1.00 97.50 135 ILE A C 1
ATOM 1045 O O . ILE A 1 135 ? -16.480 -4.084 10.013 1.00 97.50 135 ILE A O 1
ATOM 1049 N N . ASP A 1 136 ? -16.934 -2.182 8.886 1.00 96.31 136 ASP A N 1
ATOM 1050 C CA . ASP A 1 136 ? -17.738 -2.810 7.838 1.00 96.31 136 ASP A CA 1
ATOM 1051 C C . ASP A 1 136 ? -16.870 -3.308 6.677 1.00 96.31 136 ASP A C 1
ATOM 1053 O O . ASP A 1 136 ? -15.696 -2.956 6.521 1.00 96.31 136 ASP A O 1
ATOM 1057 N N . LYS A 1 137 ? -17.457 -4.185 5.863 1.00 95.06 137 LYS A N 1
ATOM 1058 C CA . LYS A 1 137 ? -16.819 -4.678 4.642 1.00 95.06 137 LYS A CA 1
ATOM 1059 C C . LYS A 1 137 ? -16.884 -3.615 3.551 1.00 95.06 137 LYS A C 1
ATOM 1061 O O . LYS A 1 137 ? -17.838 -2.838 3.492 1.00 95.06 137 LYS A O 1
ATOM 1066 N N . TRP A 1 138 ? -15.922 -3.659 2.633 1.00 90.25 138 TRP A N 1
ATOM 1067 C CA . TRP A 1 138 ? -16.032 -2.948 1.357 1.00 90.25 138 TRP A CA 1
ATOM 1068 C C . TRP A 1 138 ? -17.413 -3.200 0.701 1.00 90.25 138 TRP A C 1
ATOM 1070 O O . TRP A 1 138 ? -17.854 -4.354 0.683 1.00 90.25 138 TRP A O 1
ATOM 1080 N N . PRO A 1 139 ? -18.102 -2.178 0.152 1.00 89.62 139 PRO A N 1
ATOM 1081 C CA . PRO A 1 139 ? -17.647 -0.799 -0.071 1.00 89.62 139 PRO A CA 1
ATOM 1082 C C . PRO A 1 139 ? -17.951 0.201 1.053 1.00 89.62 139 PRO A C 1
ATOM 1084 O O . PRO A 1 139 ? -17.708 1.390 0.877 1.00 89.62 139 PRO A O 1
ATOM 1087 N N . ASN A 1 140 ? -18.472 -0.240 2.198 1.00 91.19 140 ASN A N 1
ATOM 1088 C CA . ASN A 1 140 ? -18.845 0.671 3.277 1.00 91.19 140 ASN A CA 1
ATOM 1089 C C . ASN A 1 140 ? -17.619 1.005 4.137 1.00 91.19 140 ASN A C 1
ATOM 1091 O O . ASN A 1 140 ? -17.172 0.173 4.928 1.00 91.19 140 ASN A O 1
ATOM 1095 N N . HIS A 1 141 ? -17.076 2.217 3.994 1.00 93.25 141 HIS A N 1
ATOM 1096 C CA . HIS A 1 141 ? -16.031 2.718 4.886 1.00 93.25 141 HIS A CA 1
ATOM 1097 C C . HIS A 1 141 ? -16.619 3.457 6.089 1.00 93.25 141 HIS A C 1
ATOM 1099 O O . HIS A 1 141 ? -17.708 4.027 6.032 1.00 93.25 141 HIS A O 1
ATOM 1105 N N . LYS A 1 142 ? -15.860 3.484 7.186 1.00 94.50 142 LYS A N 1
ATOM 1106 C CA . LYS A 1 142 ? -16.130 4.339 8.346 1.00 94.50 142 LYS A CA 1
ATOM 1107 C C . LYS A 1 142 ? -14.953 5.244 8.624 1.00 94.50 142 LYS A C 1
ATOM 1109 O O . LYS A 1 142 ? -13.806 4.814 8.558 1.00 94.50 142 LYS A O 1
ATOM 1114 N N . VAL A 1 143 ? -15.248 6.486 8.979 1.00 95.62 143 VAL A N 1
ATOM 1115 C CA . VAL A 1 143 ? -14.239 7.409 9.487 1.00 95.62 143 VAL A CA 1
ATOM 1116 C C . VAL A 1 143 ? -13.947 7.059 10.936 1.00 95.62 143 VAL A C 1
ATOM 1118 O O . VAL A 1 143 ? -14.856 6.997 11.765 1.00 95.62 143 VAL A O 1
ATOM 1121 N N . MET A 1 144 ? -12.681 6.805 11.243 1.00 97.06 144 MET A N 1
ATOM 1122 C CA . MET A 1 144 ? -12.249 6.408 12.576 1.00 97.06 144 MET A CA 1
ATOM 1123 C C . MET A 1 144 ? -10.985 7.162 12.963 1.00 97.06 144 MET A C 1
ATOM 1125 O O . MET A 1 144 ? -10.024 7.204 12.198 1.00 97.06 144 MET A O 1
ATOM 1129 N N . GLU A 1 145 ? -10.970 7.697 14.181 1.00 97.62 145 GLU A N 1
ATOM 1130 C CA . GLU A 1 145 ? -9.735 8.126 14.828 1.00 97.62 145 GLU A CA 1
ATOM 1131 C C . GLU A 1 145 ? -9.021 6.901 15.412 1.00 97.62 145 GLU A C 1
ATOM 1133 O O . GLU A 1 145 ? -9.600 6.114 16.182 1.00 97.62 145 GLU A O 1
ATOM 1138 N N . LEU A 1 146 ? -7.768 6.715 15.005 1.00 98.00 146 LEU A N 1
ATOM 1139 C CA . LEU A 1 146 ? -6.917 5.612 15.426 1.00 98.00 146 LEU A CA 1
ATOM 1140 C C . LEU A 1 146 ? -5.604 6.160 15.985 1.00 98.00 146 LEU A C 1
ATOM 1142 O O . LEU A 1 146 ? -4.968 7.027 15.384 1.00 98.00 146 LEU A O 1
ATOM 1146 N N . ASN A 1 147 ? -5.203 5.619 17.135 1.00 97.31 147 ASN A N 1
ATOM 1147 C CA . ASN A 1 147 ? -3.925 5.931 17.759 1.00 97.31 147 ASN A CA 1
ATOM 1148 C C . ASN A 1 147 ? -2.803 5.119 17.111 1.00 97.31 147 ASN A C 1
ATOM 1150 O O . ASN A 1 147 ? -2.974 3.946 16.782 1.00 97.31 147 ASN A O 1
ATOM 1154 N N . SER A 1 148 ? -1.646 5.753 16.989 1.00 97.00 148 SER A N 1
ATOM 1155 C CA . SER A 1 148 ? -0.392 5.168 16.524 1.00 97.00 148 SER A CA 1
ATOM 1156 C C . SER A 1 148 ? 0.774 5.861 17.232 1.00 97.00 148 SER A C 1
ATOM 1158 O O . SER A 1 148 ? 0.572 6.850 17.943 1.00 97.00 148 SER A O 1
ATOM 1160 N N . HIS A 1 149 ? 2.001 5.404 17.010 1.00 95.94 149 HIS A N 1
ATOM 1161 C CA . HIS A 1 149 ? 3.200 6.071 17.517 1.00 95.94 149 HIS A CA 1
ATOM 1162 C C . HIS A 1 149 ? 3.421 7.478 16.925 1.00 95.94 149 HIS A C 1
ATOM 1164 O O . HIS A 1 149 ? 4.145 8.274 17.516 1.00 95.94 149 HIS A O 1
ATOM 1170 N N . ILE A 1 150 ? 2.772 7.818 15.801 1.00 96.06 150 ILE A N 1
ATOM 1171 C CA . ILE A 1 150 ? 2.765 9.179 15.232 1.00 96.06 150 ILE A CA 1
ATOM 1172 C C . ILE A 1 150 ? 1.576 10.030 15.718 1.00 96.06 150 ILE A C 1
ATOM 1174 O O . ILE A 1 150 ? 1.336 11.123 15.200 1.00 96.06 150 ILE A O 1
ATOM 1178 N N . GLY A 1 151 ? 0.833 9.544 16.716 1.00 96.62 151 GLY A N 1
ATOM 1179 C CA . GLY A 1 151 ? -0.327 10.210 17.306 1.00 96.62 151 GLY A CA 1
ATOM 1180 C C . GLY A 1 151 ? -1.671 9.731 16.751 1.00 96.62 151 GLY A C 1
ATOM 1181 O O . GLY A 1 151 ? -1.754 8.769 15.981 1.00 96.62 151 GLY A O 1
ATOM 1182 N N . ALA A 1 152 ? -2.738 10.402 17.191 1.00 97.00 152 ALA A N 1
ATOM 1183 C CA . ALA A 1 152 ? -4.108 10.140 16.763 1.00 97.00 152 ALA A CA 1
ATOM 1184 C C . ALA A 1 152 ? -4.376 10.760 15.384 1.00 97.00 152 ALA A C 1
ATOM 1186 O O . ALA A 1 152 ? -4.149 11.957 15.170 1.00 97.00 152 ALA A O 1
ATOM 1187 N N . LYS A 1 153 ? -4.842 9.934 14.444 1.00 97.94 153 LYS A N 1
ATOM 1188 C CA . LYS A 1 153 ? -5.130 10.323 13.057 1.00 97.94 153 LYS A CA 1
ATOM 1189 C C . LYS A 1 153 ? -6.444 9.722 12.581 1.00 97.94 153 LYS A C 1
ATOM 1191 O O . LYS A 1 153 ? -6.886 8.698 13.102 1.00 97.94 153 LYS A O 1
ATOM 1196 N N . TYR A 1 154 ? -7.056 10.370 11.596 1.00 97.44 154 TYR A N 1
ATOM 1197 C CA . TYR A 1 154 ? -8.323 9.944 11.010 1.00 97.44 154 TYR A CA 1
ATOM 1198 C C . TYR A 1 154 ? -8.100 9.136 9.734 1.00 97.44 154 TYR A C 1
ATOM 1200 O O . TYR A 1 154 ? -7.303 9.517 8.880 1.00 97.44 154 TYR A O 1
ATOM 1208 N N . TYR A 1 155 ? -8.849 8.044 9.602 1.00 97.81 155 TYR A N 1
ATOM 1209 C CA . TYR A 1 155 ? -8.788 7.138 8.459 1.00 97.81 155 TYR A CA 1
ATOM 1210 C C . TYR A 1 155 ? -10.192 6.762 8.006 1.00 97.81 155 TYR A C 1
ATOM 1212 O O . TYR A 1 155 ? -11.089 6.599 8.835 1.00 97.81 155 TYR A O 1
ATOM 1220 N N . ARG A 1 156 ? -10.358 6.539 6.703 1.00 96.62 156 ARG A N 1
ATOM 1221 C CA . ARG A 1 156 ? -11.466 5.752 6.158 1.00 96.62 156 ARG A CA 1
ATOM 1222 C C . ARG A 1 156 ? -11.085 4.286 6.269 1.00 96.62 156 ARG A C 1
ATOM 1224 O O . ARG A 1 156 ? -10.090 3.865 5.685 1.00 96.62 156 ARG A O 1
ATOM 1231 N N . VAL A 1 157 ? -11.857 3.523 7.027 1.00 97.88 157 VAL A N 1
ATOM 1232 C CA . VAL A 1 157 ? -11.546 2.135 7.364 1.00 97.88 157 VAL A CA 1
ATOM 1233 C C . VAL A 1 157 ? -12.634 1.219 6.832 1.00 97.88 157 VAL A C 1
ATOM 1235 O O . VAL A 1 157 ? -13.819 1.443 7.075 1.00 97.88 157 VAL A O 1
ATOM 1238 N N . PHE A 1 158 ? -12.219 0.162 6.147 1.00 96.94 158 PHE A N 1
ATOM 1239 C CA . PHE A 1 158 ? -13.056 -0.988 5.816 1.00 96.94 158 PHE A CA 1
ATOM 1240 C C . PHE A 1 158 ? -12.231 -2.270 5.945 1.00 96.94 158 PHE A C 1
ATOM 1242 O O . PHE A 1 158 ? -11.016 -2.228 6.160 1.00 96.94 158 PHE A O 1
ATOM 1249 N N . LYS A 1 159 ? -12.883 -3.428 5.828 1.00 97.25 159 LYS A N 1
ATOM 1250 C CA . LYS A 1 159 ? -12.197 -4.723 5.873 1.00 97.25 159 LYS A CA 1
ATOM 1251 C C . LYS A 1 159 ? -12.531 -5.642 4.707 1.00 97.25 159 LYS A C 1
ATOM 1253 O O . LYS A 1 159 ? -13.620 -5.604 4.133 1.00 97.25 159 LYS A O 1
ATOM 1258 N N . PHE A 1 160 ? -11.575 -6.510 4.426 1.00 96.75 160 PHE A N 1
ATOM 1259 C CA . PHE A 1 160 ? -11.716 -7.727 3.648 1.00 96.75 160 PHE A CA 1
ATOM 1260 C C . PHE A 1 160 ? -11.698 -8.924 4.584 1.00 96.75 160 PHE A C 1
ATOM 1262 O O . PHE A 1 160 ? -10.894 -8.969 5.517 1.00 96.75 160 PHE A O 1
ATOM 1269 N N . GLU A 1 161 ? -12.589 -9.882 4.343 1.00 94.94 161 GLU A N 1
ATOM 1270 C CA . GLU A 1 161 ? -12.732 -11.066 5.197 1.00 94.94 161 GLU A CA 1
ATOM 1271 C C . GLU A 1 161 ? -11.788 -12.186 4.803 1.00 94.94 161 GLU A C 1
ATOM 1273 O O . GLU A 1 161 ? -11.362 -12.955 5.660 1.00 94.94 161 GLU A O 1
ATOM 1278 N N . ASN A 1 162 ? -11.429 -12.254 3.524 1.00 94.88 162 ASN A N 1
ATOM 1279 C CA . ASN A 1 162 ? -10.636 -13.341 2.988 1.00 94.88 162 ASN A CA 1
ATOM 1280 C C . ASN A 1 162 ? -9.350 -12.809 2.375 1.00 94.88 162 ASN A C 1
ATOM 1282 O O . ASN A 1 162 ? -9.320 -11.742 1.764 1.00 94.88 162 ASN A O 1
ATOM 1286 N N . ASP A 1 163 ? -8.286 -13.602 2.468 1.00 90.75 163 ASP A N 1
ATOM 1287 C CA . ASP A 1 163 ? -7.008 -13.240 1.859 1.00 90.75 163 ASP A CA 1
ATOM 1288 C C . ASP A 1 163 ? -7.136 -13.113 0.323 1.00 90.75 163 ASP A C 1
ATOM 1290 O O . ASP A 1 163 ? -6.467 -12.291 -0.302 1.00 90.75 163 ASP A O 1
ATOM 1294 N N . SER A 1 164 ? -8.062 -13.873 -0.279 1.00 93.38 164 SER A N 1
ATOM 1295 C CA . SER A 1 164 ? -8.397 -13.819 -1.707 1.00 93.38 164 SER A CA 1
ATOM 1296 C C . SER A 1 164 ? -8.998 -12.489 -2.157 1.00 93.38 164 SER A C 1
ATOM 1298 O O . SER A 1 164 ? -8.931 -12.179 -3.345 1.00 93.38 164 SER A O 1
ATOM 1300 N N . ASP A 1 165 ? -9.571 -11.698 -1.246 1.00 94.31 165 ASP A N 1
ATOM 1301 C CA . ASP A 1 165 ? -10.199 -10.419 -1.590 1.00 94.31 165 ASP A CA 1
ATOM 1302 C C . ASP A 1 165 ? -9.161 -9.440 -2.171 1.00 94.31 165 ASP A C 1
ATOM 1304 O O . ASP A 1 165 ? -9.463 -8.725 -3.129 1.00 94.31 165 ASP A O 1
ATOM 1308 N N . LEU A 1 166 ? -7.912 -9.478 -1.675 1.00 91.50 166 LEU A N 1
ATOM 1309 C CA . LEU A 1 166 ? -6.794 -8.715 -2.247 1.00 91.50 166 LEU A CA 1
ATOM 1310 C C . LEU A 1 166 ? -6.374 -9.205 -3.631 1.00 91.50 166 LEU A C 1
ATOM 1312 O O . LEU A 1 166 ? -5.830 -8.412 -4.390 1.00 91.50 166 LEU A O 1
ATOM 1316 N N . ALA A 1 167 ? -6.596 -10.475 -3.973 1.00 90.31 167 ALA A N 1
ATOM 1317 C CA . ALA A 1 167 ? -6.245 -11.002 -5.290 1.00 90.31 167 ALA A CA 1
ATOM 1318 C C . ALA A 1 167 ? -7.206 -10.492 -6.373 1.00 90.31 167 ALA A C 1
ATOM 1320 O O . ALA A 1 167 ? -6.775 -10.140 -7.471 1.00 90.31 167 ALA A O 1
ATOM 1321 N N . ILE A 1 168 ? -8.498 -10.409 -6.045 1.00 90.94 168 ILE A N 1
ATOM 1322 C CA . ILE A 1 168 ? -9.562 -10.034 -6.988 1.00 90.94 168 ILE A CA 1
ATOM 1323 C C . ILE A 1 168 ? -9.870 -8.531 -7.002 1.00 90.94 168 ILE A C 1
ATOM 1325 O O . ILE A 1 168 ? -10.451 -8.040 -7.968 1.00 90.94 168 ILE A O 1
ATOM 1329 N N . THR A 1 169 ? -9.477 -7.792 -5.959 1.00 92.06 169 THR A N 1
ATOM 1330 C CA . THR A 1 169 ? -9.821 -6.373 -5.803 1.00 92.06 169 THR A CA 1
ATOM 1331 C C . THR A 1 169 ? -8.597 -5.475 -5.944 1.00 92.06 169 THR A C 1
ATOM 1333 O O . THR A 1 169 ? -7.678 -5.530 -5.129 1.00 92.06 169 THR A O 1
ATOM 1336 N N . ASN A 1 170 ? -8.610 -4.582 -6.938 1.00 93.50 170 ASN A N 1
ATOM 1337 C CA . ASN A 1 170 ? -7.625 -3.505 -7.035 1.00 93.50 170 ASN A CA 1
ATOM 1338 C C . ASN A 1 170 ? -8.037 -2.339 -6.117 1.00 93.50 170 ASN A C 1
ATOM 1340 O O . ASN A 1 170 ? -8.962 -1.586 -6.427 1.00 93.50 170 ASN A O 1
ATOM 1344 N N . LEU A 1 171 ? -7.321 -2.164 -5.004 1.00 95.56 171 LEU A N 1
ATOM 1345 C CA . LEU A 1 171 ? -7.618 -1.119 -4.020 1.00 95.56 171 LEU A CA 1
ATOM 1346 C C . LEU A 1 171 ? -7.447 0.311 -4.551 1.00 95.56 171 LEU A C 1
ATOM 1348 O O . LEU A 1 171 ? -8.134 1.214 -4.074 1.00 95.56 171 LEU A O 1
ATOM 1352 N N . PHE A 1 172 ? -6.604 0.533 -5.564 1.00 95.06 172 PHE A N 1
ATOM 1353 C CA . PHE A 1 172 ? -6.506 1.845 -6.211 1.00 95.06 172 PHE A CA 1
ATOM 1354 C C . PHE A 1 172 ? -7.822 2.213 -6.895 1.00 95.06 172 PHE A C 1
ATOM 1356 O O . PHE A 1 172 ? -8.310 3.332 -6.755 1.00 95.06 172 PHE A O 1
ATOM 1363 N N . LYS A 1 173 ? -8.444 1.234 -7.559 1.00 92.75 173 LYS A N 1
ATOM 1364 C CA . LYS A 1 173 ? -9.755 1.383 -8.193 1.00 92.75 173 LYS A CA 1
ATOM 1365 C C . LYS A 1 173 ? -10.862 1.601 -7.161 1.00 92.75 173 LYS A C 1
ATOM 1367 O O . LYS A 1 173 ? -11.732 2.439 -7.376 1.00 92.75 173 LYS A O 1
ATOM 1372 N N . CYS A 1 174 ? -10.798 0.914 -6.022 1.00 91.50 174 CYS A N 1
ATOM 1373 C CA . CYS A 1 174 ? -11.704 1.145 -4.895 1.00 91.50 174 CYS A CA 1
ATOM 1374 C C . CYS A 1 174 ? -11.659 2.598 -4.398 1.00 91.50 174 CYS A C 1
ATOM 1376 O O . CYS A 1 174 ? -12.695 3.257 -4.341 1.00 91.50 174 CYS A O 1
ATOM 1378 N N . VAL A 1 175 ? -10.471 3.124 -4.086 1.00 91.06 175 VAL A N 1
ATOM 1379 C CA . VAL A 1 175 ? -10.315 4.514 -3.616 1.00 91.06 175 VAL A CA 1
ATOM 1380 C C . VAL A 1 175 ? -10.739 5.523 -4.678 1.00 91.06 175 VAL A C 1
ATOM 1382 O O . VAL A 1 175 ? -11.427 6.494 -4.358 1.00 91.06 175 VAL A O 1
ATOM 1385 N N . TYR A 1 176 ? -10.398 5.268 -5.942 1.00 90.88 176 TYR A N 1
ATOM 1386 C CA . TYR A 1 176 ? -10.828 6.108 -7.053 1.00 90.88 176 TYR A CA 1
ATOM 1387 C C . TYR A 1 176 ? -12.357 6.256 -7.112 1.00 90.88 176 TYR A C 1
ATOM 1389 O O . TYR A 1 176 ? -12.851 7.376 -7.229 1.00 90.88 176 TYR A O 1
ATOM 1397 N N . TYR A 1 177 ? -13.114 5.166 -6.950 1.00 85.31 177 TYR A N 1
ATOM 1398 C CA . TYR A 1 177 ? -14.580 5.240 -6.927 1.00 85.31 177 TYR A CA 1
ATOM 1399 C C . TYR A 1 177 ? -15.159 5.804 -5.628 1.00 85.31 177 TYR A C 1
ATOM 1401 O O . TYR A 1 177 ? -16.159 6.511 -5.683 1.00 85.31 177 TYR A O 1
ATOM 1409 N N . MET A 1 178 ? -14.557 5.520 -4.468 1.00 79.31 178 MET A N 1
ATOM 1410 C CA . MET A 1 178 ? -15.032 6.079 -3.194 1.00 79.31 178 MET A CA 1
ATOM 1411 C C . MET A 1 178 ? -14.877 7.604 -3.130 1.00 79.31 178 MET A C 1
ATOM 1413 O O . MET A 1 178 ? -15.743 8.284 -2.589 1.00 79.31 178 MET A O 1
ATOM 1417 N N . ILE A 1 179 ? -13.746 8.132 -3.612 1.00 75.62 179 ILE A N 1
ATOM 1418 C CA . ILE A 1 179 ? -13.265 9.476 -3.240 1.00 75.62 179 ILE A CA 1
ATOM 1419 C C . ILE A 1 179 ? -12.804 10.269 -4.461 1.00 75.62 179 ILE A C 1
ATOM 1421 O O . ILE A 1 179 ? -13.135 11.451 -4.589 1.00 75.62 179 ILE A O 1
ATOM 1425 N N . GLY A 1 180 ? -12.083 9.604 -5.371 1.00 59.72 180 GLY A N 1
ATOM 1426 C CA . GLY A 1 180 ? -11.453 10.213 -6.546 1.00 59.72 180 GLY A CA 1
ATOM 1427 C C . GLY A 1 180 ? -12.431 10.849 -7.536 1.00 59.72 180 GLY A C 1
ATOM 1428 O O . GLY A 1 180 ? -12.065 11.788 -8.237 1.00 59.72 180 GLY A O 1
ATOM 1429 N N . GLN A 1 181 ? -13.682 10.377 -7.583 1.00 58.78 181 GLN A N 1
ATOM 1430 C CA . GLN A 1 181 ? -14.728 10.973 -8.423 1.00 58.78 181 GLN A CA 1
ATOM 1431 C C . GLN A 1 181 ? -15.507 12.112 -7.748 1.00 58.78 181 GLN A C 1
ATOM 1433 O O . GLN A 1 181 ? -16.213 12.846 -8.440 1.00 58.78 181 GLN A O 1
ATOM 1438 N N . HIS A 1 182 ? -15.420 12.266 -6.421 1.00 53.47 182 HIS A N 1
ATOM 1439 C CA . HIS A 1 182 ? -16.433 13.020 -5.674 1.00 53.47 182 HIS A CA 1
ATOM 1440 C C . HIS A 1 182 ? -15.902 14.028 -4.645 1.00 53.47 182 HIS A C 1
ATOM 1442 O O . HIS A 1 182 ? -16.670 14.913 -4.270 1.00 53.47 182 HIS A O 1
ATOM 1448 N N . GLN A 1 183 ? -14.651 13.937 -4.166 1.00 55.09 183 GLN A N 1
ATOM 1449 C CA . GLN A 1 183 ? -14.199 14.784 -3.044 1.00 55.09 183 GLN A CA 1
ATOM 1450 C C . GLN A 1 183 ? -12.734 15.255 -3.099 1.00 55.09 183 GLN A C 1
ATOM 1452 O O . GLN A 1 183 ? -12.461 16.375 -2.664 1.00 55.09 183 GLN A O 1
ATOM 1457 N N . THR A 1 184 ? -11.790 14.455 -3.610 1.00 62.53 184 THR A N 1
ATOM 1458 C CA . THR A 1 184 ? -10.349 14.794 -3.639 1.00 62.53 184 THR A CA 1
ATOM 1459 C C . THR A 1 184 ? -9.632 14.100 -4.803 1.00 62.53 184 THR A C 1
ATOM 1461 O O . THR A 1 184 ? -10.101 13.094 -5.329 1.00 62.53 184 THR A O 1
ATOM 1464 N N . ASN A 1 185 ? -8.472 14.621 -5.206 1.00 86.56 185 ASN A N 1
ATOM 1465 C CA . ASN A 1 185 ? -7.633 13.993 -6.227 1.00 86.56 185 ASN A CA 1
ATOM 1466 C C . ASN A 1 185 ? -6.849 12.798 -5.646 1.00 86.56 185 ASN A C 1
ATOM 1468 O O . ASN A 1 185 ? -6.456 12.797 -4.476 1.00 86.56 185 ASN A O 1
ATOM 1472 N N . MET A 1 186 ? -6.579 11.789 -6.484 1.00 92.69 186 MET A N 1
ATOM 1473 C CA . MET A 1 186 ? -5.814 10.585 -6.108 1.00 92.69 186 MET A CA 1
ATOM 1474 C C . MET A 1 186 ? -4.368 10.886 -5.670 1.00 92.69 186 MET A C 1
ATOM 1476 O O . MET A 1 186 ? -3.762 10.076 -4.982 1.00 92.69 186 MET A O 1
ATOM 1480 N N . ASP A 1 187 ? -3.818 12.047 -6.028 1.00 93.56 187 ASP A N 1
ATOM 1481 C CA . ASP A 1 187 ? -2.472 12.501 -5.645 1.00 93.56 187 ASP A CA 1
ATOM 1482 C C . ASP A 1 187 ? -2.309 12.819 -4.152 1.00 93.56 187 ASP A C 1
ATOM 1484 O O . ASP A 1 187 ? -1.177 12.798 -3.664 1.00 93.56 187 ASP A O 1
ATOM 1488 N N . TYR A 1 188 ? -3.409 13.044 -3.429 1.00 94.38 188 TYR A N 1
ATOM 1489 C CA . TYR A 1 188 ? -3.428 13.223 -1.973 1.00 94.38 188 TYR A CA 1
ATOM 1490 C C . TYR A 1 188 ? -3.689 11.929 -1.195 1.00 94.38 188 TYR A C 1
ATOM 1492 O O . TYR A 1 188 ? -3.637 11.933 0.035 1.00 94.38 188 TYR A O 1
ATOM 1500 N N . GLN A 1 189 ? -4.025 10.838 -1.887 1.00 95.50 189 GLN A N 1
ATOM 1501 C CA . GLN A 1 189 ? -4.505 9.617 -1.253 1.00 95.50 189 GLN A CA 1
ATOM 1502 C C . GLN A 1 189 ? -3.343 8.698 -0.878 1.00 95.50 189 GLN A C 1
ATOM 1504 O O . GLN A 1 189 ? -2.499 8.371 -1.709 1.00 95.50 189 GLN A O 1
ATOM 1509 N N . THR A 1 190 ? -3.344 8.223 0.365 1.00 97.31 190 THR A N 1
ATOM 1510 C CA . THR A 1 190 ? -2.502 7.111 0.822 1.00 97.31 190 THR A CA 1
ATOM 1511 C C . THR A 1 190 ? -3.377 5.909 1.176 1.00 97.31 190 THR A C 1
ATOM 1513 O O . THR A 1 190 ? -4.555 6.047 1.528 1.00 97.31 190 THR A O 1
ATOM 1516 N N . LEU A 1 191 ? -2.807 4.713 1.040 1.00 97.94 191 LEU A N 1
ATOM 1517 C CA . LEU A 1 191 ? -3.448 3.447 1.374 1.00 97.94 191 LEU A CA 1
ATOM 1518 C C . LEU A 1 191 ? -2.528 2.630 2.270 1.00 97.94 191 LEU A C 1
ATOM 1520 O O . LEU A 1 191 ? -1.334 2.523 1.992 1.00 97.94 191 LEU A O 1
ATOM 1524 N N . ILE A 1 192 ? -3.109 2.014 3.297 1.00 98.62 192 ILE A N 1
ATOM 1525 C CA . ILE A 1 192 ? -2.438 1.079 4.193 1.00 98.62 192 ILE A CA 1
ATOM 1526 C C . ILE A 1 192 ? -3.293 -0.184 4.298 1.00 98.62 192 ILE A C 1
ATOM 1528 O O . ILE A 1 192 ? -4.494 -0.119 4.554 1.00 98.62 192 ILE A O 1
ATOM 1532 N N . VAL A 1 193 ? -2.676 -1.342 4.095 1.00 98.50 193 VAL A N 1
ATOM 1533 C CA . VAL A 1 193 ? -3.303 -2.662 4.159 1.00 98.50 193 VAL A CA 1
ATOM 1534 C C . VAL A 1 193 ? -2.641 -3.449 5.274 1.00 98.50 193 VAL A C 1
ATOM 1536 O O . VAL A 1 193 ? -1.428 -3.633 5.273 1.00 98.50 193 VAL A O 1
ATOM 1539 N N . ILE A 1 194 ? -3.433 -3.912 6.235 1.00 98.19 194 ILE A N 1
ATOM 1540 C CA . ILE A 1 194 ? -2.935 -4.544 7.457 1.00 98.19 194 ILE A CA 1
ATOM 1541 C C . ILE A 1 194 ? -3.560 -5.926 7.575 1.00 98.19 194 ILE A C 1
ATOM 1543 O O . ILE A 1 194 ? -4.786 -6.055 7.530 1.00 98.19 194 ILE A O 1
ATOM 1547 N N . LYS A 1 195 ? -2.743 -6.969 7.745 1.00 97.19 195 LYS A N 1
ATOM 1548 C CA . LYS A 1 195 ? -3.262 -8.331 7.921 1.00 97.19 195 LYS A CA 1
ATOM 1549 C C . LYS A 1 195 ? -4.149 -8.409 9.168 1.00 97.19 195 LYS A C 1
ATOM 1551 O O . LYS A 1 195 ? -3.793 -7.875 10.215 1.00 97.19 195 LYS A O 1
ATOM 1556 N N . ARG A 1 196 ? -5.309 -9.068 9.077 1.00 96.44 196 ARG A N 1
ATOM 1557 C CA . ARG A 1 196 ? -6.233 -9.314 10.205 1.00 96.44 196 ARG A CA 1
ATOM 1558 C C . ARG A 1 196 ? -5.976 -10.659 10.867 1.00 96.44 196 ARG A C 1
ATOM 1560 O O . ARG A 1 196 ? -5.840 -11.659 10.160 1.00 96.44 196 ARG A O 1
ATOM 1567 N N . ASN A 1 197 ? -6.106 -10.697 12.197 1.00 92.81 197 ASN A N 1
ATOM 1568 C CA . ASN A 1 197 ? -5.952 -11.930 12.984 1.00 92.81 197 ASN A CA 1
ATOM 1569 C C . ASN A 1 197 ? -7.017 -12.985 12.637 1.00 92.81 197 ASN A C 1
ATOM 1571 O O . ASN A 1 197 ? -6.795 -14.182 12.794 1.00 92.81 197 ASN A O 1
ATOM 1575 N N . LYS A 1 198 ? -8.189 -12.533 12.173 1.00 90.69 198 LYS A N 1
ATOM 1576 C CA . LYS A 1 198 ? -9.333 -13.376 11.799 1.00 90.69 198 LYS A CA 1
ATOM 1577 C C . LYS A 1 198 ? -9.327 -13.830 10.332 1.00 90.69 198 LYS A C 1
ATOM 1579 O O . LYS A 1 198 ? -10.298 -14.438 9.900 1.00 90.69 198 LYS A O 1
ATOM 1584 N N . GLY A 1 199 ? -8.260 -13.554 9.578 1.00 91.44 199 GLY A N 1
ATOM 1585 C CA . GLY A 1 199 ? -8.257 -13.720 8.120 1.00 91.44 199 GLY A CA 1
ATOM 1586 C C . GLY A 1 199 ? -8.607 -12.422 7.390 1.00 91.44 199 GLY A C 1
ATOM 1587 O O . GLY A 1 199 ? -9.234 -11.531 7.960 1.00 91.44 199 GLY A O 1
ATOM 1588 N N . GLY A 1 200 ? -8.124 -12.274 6.155 1.00 95.44 200 GLY A N 1
ATOM 1589 C CA . GLY A 1 200 ? -8.301 -11.056 5.371 1.00 95.44 200 GLY A CA 1
ATOM 1590 C C . GLY A 1 200 ? -7.499 -9.871 5.913 1.00 95.44 200 GLY A C 1
ATOM 1591 O O . GLY A 1 200 ? -6.460 -10.051 6.562 1.00 95.44 200 GLY A O 1
ATOM 1592 N N . PHE A 1 201 ? -7.975 -8.653 5.638 1.00 97.94 201 PHE A N 1
ATOM 1593 C CA . PHE A 1 201 ? -7.216 -7.413 5.827 1.00 97.94 201 PHE A CA 1
ATOM 1594 C C . PHE A 1 201 ? -8.080 -6.256 6.323 1.00 97.94 201 PHE A C 1
ATOM 1596 O O . PHE A 1 201 ? -9.234 -6.122 5.924 1.00 97.94 201 PHE A O 1
ATOM 1603 N N . TYR A 1 202 ? -7.505 -5.389 7.150 1.00 98.31 202 TYR A N 1
ATOM 1604 C CA . TYR A 1 202 ? -7.990 -4.021 7.290 1.00 98.31 202 TYR A CA 1
ATOM 1605 C C . TYR A 1 202 ? -7.406 -3.193 6.155 1.00 98.31 202 TYR A C 1
ATOM 1607 O O . TYR 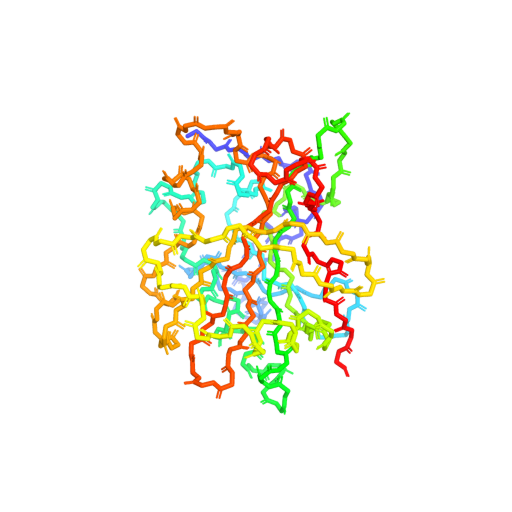A 1 202 ? -6.231 -3.350 5.814 1.00 98.31 202 TYR A O 1
ATOM 1615 N N . VAL A 1 203 ? -8.211 -2.296 5.603 1.00 98.19 203 VAL A N 1
ATOM 1616 C CA . VAL A 1 203 ? -7.769 -1.322 4.612 1.00 98.19 203 VAL A CA 1
ATOM 1617 C C . VAL A 1 203 ? -8.088 0.064 5.136 1.00 98.19 203 VAL A C 1
ATOM 1619 O O . VAL A 1 203 ? -9.228 0.370 5.488 1.00 98.19 203 VAL A O 1
ATOM 1622 N N . LEU A 1 204 ? -7.048 0.882 5.217 1.00 98.25 204 LEU A N 1
ATOM 1623 C CA . LEU A 1 204 ? -7.104 2.266 5.643 1.00 98.25 204 LEU A CA 1
ATOM 1624 C C . LEU A 1 204 ? -6.810 3.123 4.418 1.00 98.25 204 LEU A C 1
ATOM 1626 O O . LEU A 1 204 ? -5.774 2.967 3.775 1.00 98.25 204 LEU A O 1
ATOM 1630 N N . ASN A 1 205 ? -7.712 4.043 4.115 1.00 96.94 205 ASN A N 1
ATOM 1631 C CA . ASN A 1 205 ? -7.440 5.166 3.238 1.00 96.94 205 ASN A CA 1
ATOM 1632 C C . ASN A 1 205 ? -7.335 6.442 4.078 1.00 96.94 205 ASN A C 1
ATOM 1634 O O . ASN A 1 205 ? -8.065 6.619 5.055 1.00 96.94 205 ASN A O 1
ATOM 1638 N N . SER A 1 206 ? -6.428 7.330 3.691 1.00 96.50 206 SER A N 1
ATOM 1639 C CA . SER A 1 206 ? -6.260 8.617 4.346 1.00 96.50 206 SER A CA 1
ATOM 1640 C C . SER A 1 206 ? -5.793 9.685 3.361 1.00 96.50 206 SER A C 1
ATOM 1642 O O . SER A 1 206 ? -5.235 9.382 2.307 1.00 96.50 206 SER A O 1
ATOM 1644 N N . ASP A 1 207 ? -6.017 10.939 3.742 1.00 95.00 207 ASP A N 1
ATOM 1645 C CA . ASP A 1 207 ? -5.455 12.130 3.124 1.00 95.00 207 ASP A CA 1
ATOM 1646 C C . ASP A 1 207 ? -5.417 13.284 4.144 1.00 95.00 207 ASP A C 1
ATOM 1648 O O . ASP A 1 207 ? -5.949 13.187 5.251 1.00 95.00 207 ASP A O 1
ATOM 1652 N N . THR A 1 208 ? -4.785 14.396 3.776 1.00 94.44 208 THR A N 1
ATOM 1653 C CA . THR A 1 208 ? -4.648 15.594 4.631 1.00 94.44 208 THR A CA 1
ATOM 1654 C C . THR A 1 208 ? -5.474 16.786 4.134 1.00 94.44 208 THR A C 1
ATOM 1656 O O . THR A 1 208 ? -5.288 17.909 4.599 1.00 94.44 208 THR A O 1
ATOM 1659 N N . VAL A 1 209 ? -6.395 16.564 3.190 1.00 91.81 209 VAL A N 1
ATOM 1660 C CA . VAL A 1 209 ? -7.157 17.630 2.509 1.00 91.81 209 VAL A CA 1
ATOM 1661 C C . VAL A 1 209 ? -8.659 17.560 2.769 1.00 91.81 209 VAL A C 1
ATOM 1663 O O . VAL A 1 209 ? -9.338 18.589 2.775 1.00 91.81 209 VAL A O 1
ATOM 1666 N N . SER A 1 210 ? -9.188 16.362 2.995 1.00 90.00 210 SER A N 1
ATOM 1667 C CA . SER A 1 210 ? -10.614 16.106 3.116 1.00 90.00 210 SER A CA 1
ATOM 1668 C C . SER A 1 210 ? -11.164 16.606 4.446 1.00 90.00 210 SER A C 1
ATOM 1670 O O . SER A 1 210 ? -10.586 16.428 5.522 1.00 90.00 210 SER A O 1
ATOM 1672 N N . GLN A 1 211 ? -12.340 17.226 4.361 1.00 88.69 211 GLN A N 1
ATOM 1673 C CA . GLN A 1 211 ? -13.092 17.661 5.536 1.00 88.69 211 GLN A CA 1
ATOM 1674 C C . GLN A 1 211 ? -13.625 16.467 6.331 1.00 88.69 211 GLN A C 1
ATOM 1676 O O . GLN A 1 211 ? -13.697 16.534 7.550 1.00 88.69 211 GLN A O 1
ATOM 1681 N N . GLU A 1 212 ? -13.936 15.360 5.651 1.00 89.31 212 GLU A N 1
ATOM 1682 C CA . GLU A 1 212 ? -14.374 14.109 6.276 1.00 89.31 212 GLU A CA 1
ATOM 1683 C C . GLU A 1 212 ? -13.356 13.580 7.303 1.00 89.31 212 GLU A C 1
ATOM 1685 O O . GLU A 1 212 ? -13.748 13.062 8.344 1.00 89.31 212 GLU A O 1
ATOM 1690 N N . LEU A 1 213 ? -12.055 13.757 7.047 1.00 89.38 213 LEU A N 1
ATOM 1691 C CA . LEU A 1 213 ? -10.979 13.368 7.966 1.00 89.38 213 LEU A CA 1
ATOM 1692 C C . LEU A 1 213 ? -10.536 14.511 8.891 1.00 89.38 213 LEU A C 1
ATOM 1694 O O . LEU A 1 213 ? -9.448 14.455 9.465 1.00 89.38 213 LEU A O 1
ATOM 1698 N N . ASN A 1 214 ? -11.333 15.579 9.004 1.00 86.12 214 ASN A N 1
ATOM 1699 C CA . ASN A 1 214 ? -11.006 16.797 9.753 1.00 86.12 214 ASN A CA 1
ATOM 1700 C C . ASN A 1 214 ? -9.649 17.412 9.362 1.00 86.12 214 ASN A C 1
ATOM 1702 O O . ASN A 1 214 ? -9.016 18.085 10.175 1.00 86.12 214 ASN A O 1
ATOM 1706 N N . LYS A 1 215 ? -9.158 17.136 8.143 1.00 87.75 215 LYS A N 1
ATOM 1707 C CA . LYS A 1 215 ? -7.791 17.463 7.696 1.00 87.75 215 LYS A CA 1
ATOM 1708 C C . LYS A 1 215 ? -6.684 16.952 8.640 1.00 87.75 215 LYS A C 1
ATOM 1710 O O . LYS A 1 215 ? -5.572 17.472 8.627 1.00 87.75 215 LYS A O 1
ATOM 1715 N N . ASN A 1 216 ? -6.974 15.928 9.446 1.00 93.94 216 ASN A N 1
ATOM 1716 C CA . ASN A 1 216 ? -6.050 15.299 10.394 1.00 93.94 216 ASN A CA 1
ATOM 1717 C C . ASN A 1 216 ? -5.811 13.814 10.056 1.00 93.94 216 ASN A C 1
ATOM 1719 O O . ASN A 1 216 ? -5.669 12.965 10.940 1.00 93.94 216 ASN A O 1
ATOM 1723 N N . GLY A 1 217 ? -5.779 13.488 8.766 1.00 96.31 217 GLY A N 1
ATOM 1724 C CA . GLY A 1 217 ? -5.217 12.230 8.291 1.00 96.31 217 GLY A CA 1
ATOM 1725 C C . GLY A 1 217 ? -3.698 12.312 8.112 1.00 96.31 217 GLY A C 1
ATOM 1726 O O . GLY A 1 217 ? -3.019 13.210 8.620 1.00 96.31 217 GLY A O 1
ATOM 1727 N N . ILE A 1 218 ? -3.176 11.346 7.371 1.00 97.19 218 ILE A N 1
ATOM 1728 C CA . ILE A 1 218 ? -1.799 11.242 6.885 1.00 97.19 218 ILE A CA 1
ATOM 1729 C C . ILE A 1 218 ? -1.767 11.122 5.357 1.00 97.19 218 ILE A C 1
ATOM 1731 O O . ILE A 1 218 ? -2.783 10.813 4.731 1.00 97.19 218 ILE A O 1
ATOM 1735 N N . SER A 1 219 ? -0.594 11.360 4.775 1.00 96.88 219 SER A N 1
ATOM 1736 C CA . SER A 1 219 ? -0.296 11.221 3.338 1.00 96.88 219 SER A CA 1
ATOM 1737 C C . SER A 1 219 ? 0.878 10.266 3.067 1.00 96.88 219 SER A C 1
ATOM 1739 O O . SER A 1 219 ? 1.174 9.943 1.924 1.00 96.88 219 SER A O 1
ATOM 1741 N N . ASP A 1 220 ? 1.536 9.806 4.124 1.00 96.06 220 ASP A N 1
ATOM 1742 C CA . ASP A 1 220 ? 2.760 9.014 4.169 1.00 96.06 220 ASP A CA 1
ATOM 1743 C C . ASP A 1 220 ? 2.515 7.748 5.008 1.00 96.06 220 ASP A C 1
ATOM 1745 O O . ASP A 1 220 ? 3.017 7.590 6.122 1.00 96.06 220 ASP A O 1
ATOM 1749 N N . GLY A 1 221 ? 1.670 6.850 4.486 1.00 97.06 221 GLY A N 1
ATOM 1750 C CA . GLY A 1 221 ? 1.254 5.617 5.159 1.00 97.06 221 GLY A CA 1
ATOM 1751 C C . GLY A 1 221 ? 2.405 4.721 5.620 1.00 97.06 221 GLY A C 1
ATOM 1752 O O . GLY A 1 221 ? 2.246 3.994 6.602 1.00 97.06 221 GLY A O 1
ATOM 1753 N N . GLU A 1 222 ? 3.571 4.804 4.971 1.00 96.31 222 GLU A N 1
ATOM 1754 C CA . GLU A 1 222 ? 4.774 4.078 5.391 1.00 96.31 222 GLU A CA 1
ATOM 1755 C C . GLU A 1 222 ? 5.202 4.408 6.825 1.00 96.31 222 GLU A C 1
ATOM 1757 O O . GLU A 1 222 ? 5.797 3.571 7.490 1.00 96.31 222 GLU A O 1
ATOM 1762 N N . ARG A 1 223 ? 4.853 5.589 7.354 1.00 96.25 223 ARG A N 1
ATOM 1763 C CA . ARG A 1 223 ? 5.205 5.973 8.727 1.00 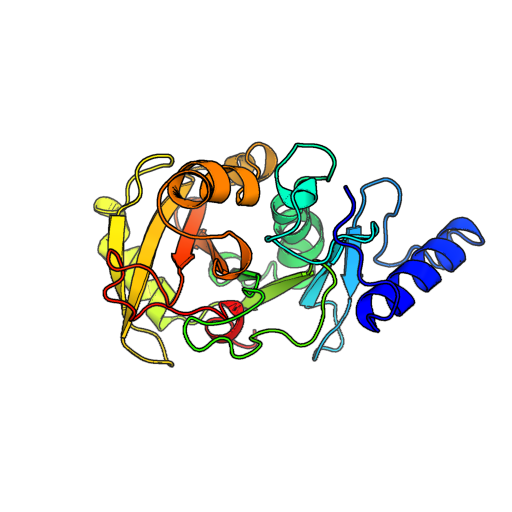96.25 223 ARG A CA 1
ATOM 1764 C C . ARG A 1 223 ? 4.525 5.129 9.786 1.00 96.25 223 ARG A C 1
ATOM 1766 O O . ARG A 1 223 ? 4.919 5.197 10.938 1.00 96.25 223 ARG A O 1
ATOM 1773 N N . LEU A 1 224 ? 3.492 4.371 9.430 1.00 97.75 224 LEU A N 1
ATOM 1774 C CA . LEU A 1 224 ? 2.871 3.400 10.327 1.00 97.75 224 LEU A CA 1
ATOM 1775 C C . LEU A 1 224 ? 3.602 2.056 10.318 1.00 97.75 224 LEU A C 1
ATOM 1777 O O . LEU A 1 224 ? 3.315 1.204 11.159 1.00 97.75 224 LEU A O 1
ATOM 1781 N N . LEU A 1 225 ? 4.512 1.855 9.370 1.00 96.00 225 LEU A N 1
ATOM 1782 C CA . LEU A 1 225 ? 5.328 0.665 9.273 1.00 96.00 225 LEU A CA 1
ATOM 1783 C C . LEU A 1 225 ? 6.545 0.780 10.198 1.00 96.00 225 LEU A C 1
ATOM 1785 O O . LEU A 1 225 ? 7.154 1.835 10.350 1.00 96.00 225 LEU A O 1
ATOM 1789 N N . VAL A 1 226 ? 6.899 -0.332 10.829 1.00 93.19 226 VAL A N 1
ATOM 1790 C CA . VAL A 1 226 ? 8.019 -0.476 11.757 1.00 93.19 226 VAL A CA 1
ATOM 1791 C C . VAL A 1 226 ? 8.825 -1.699 11.370 1.00 93.19 226 VAL A C 1
ATOM 1793 O O . VAL A 1 226 ? 8.290 -2.660 10.820 1.00 93.19 226 VAL A O 1
ATOM 1796 N N . LYS A 1 227 ? 10.119 -1.688 11.675 1.00 88.31 227 LYS A N 1
ATOM 1797 C CA . LYS A 1 227 ? 10.986 -2.836 11.426 1.00 88.31 227 LYS A CA 1
ATOM 1798 C C . LYS A 1 227 ? 10.446 -4.090 12.132 1.00 88.31 227 LYS A C 1
ATOM 1800 O O . LYS A 1 227 ? 10.165 -4.043 13.330 1.00 88.31 227 LYS A O 1
ATOM 1805 N N . CYS A 1 228 ? 10.311 -5.177 11.369 1.00 84.31 228 CYS A N 1
ATOM 1806 C CA . CYS A 1 228 ? 10.265 -6.524 11.925 1.00 84.31 228 CYS A CA 1
ATOM 1807 C C . CYS A 1 228 ? 11.671 -6.872 12.467 1.00 84.31 228 CYS A C 1
ATOM 1809 O O . CYS A 1 228 ? 11.745 -7.425 13.576 1.00 84.31 228 CYS A O 1
#

Organism: NCBI:txid2778364

Radius of gyration: 16.64 Å; chains: 1; bounding box: 39×38×41 Å